Protein AF-A0A832PTV5-F1 (afdb_monomer_lite)

Radius of gyration: 30.76 Å; chains: 1; bounding box: 68×60×86 Å

pLDDT: mean 85.71, std 12.18, range [32.81, 96.0]

Structure (mmCIF, N/CA/C/O backbone):
data_AF-A0A832PTV5-F1
#
_entry.id   AF-A0A832PTV5-F1
#
loop_
_atom_site.group_PDB
_atom_site.id
_atom_site.type_symbol
_atom_site.label_atom_id
_atom_site.label_alt_id
_atom_site.label_comp_id
_atom_site.label_asym_id
_atom_site.label_entity_id
_atom_site.label_seq_id
_atom_site.pdbx_PDB_ins_code
_atom_site.Cartn_x
_atom_site.Cartn_y
_atom_site.Cartn_z
_atom_site.occupancy
_atom_site.B_iso_or_equiv
_atom_site.auth_seq_id
_atom_site.auth_comp_id
_atom_site.auth_asym_id
_atom_site.auth_atom_id
_atom_site.pdbx_PDB_model_num
ATOM 1 N N . MET A 1 1 ? -22.128 -10.906 -50.784 1.00 58.28 1 MET A N 1
ATOM 2 C CA . MET A 1 1 ? -20.764 -11.172 -51.310 1.00 58.28 1 MET A CA 1
ATOM 3 C C . MET A 1 1 ? -19.778 -10.037 -51.018 1.00 58.28 1 MET A C 1
ATOM 5 O O . MET A 1 1 ? -18.616 -10.342 -50.791 1.00 58.28 1 MET A O 1
ATOM 9 N N . HIS A 1 2 ? -20.209 -8.768 -50.952 1.00 53.88 2 HIS A N 1
ATOM 10 C CA . HIS A 1 2 ? -19.334 -7.630 -50.617 1.00 53.88 2 HIS A CA 1
ATOM 11 C C . HIS A 1 2 ? -18.743 -7.700 -49.187 1.00 53.88 2 HIS A C 1
ATOM 13 O O . HIS A 1 2 ? -17.577 -7.364 -48.993 1.00 53.88 2 HIS A O 1
ATOM 19 N N . ASP A 1 3 ? -19.490 -8.245 -48.218 1.00 66.81 3 ASP A N 1
ATOM 20 C CA . ASP A 1 3 ? -19.018 -8.405 -46.827 1.00 66.81 3 ASP A CA 1
ATOM 21 C C . ASP A 1 3 ? -17.964 -9.508 -46.651 1.00 66.81 3 ASP A C 1
ATOM 23 O O . ASP A 1 3 ? -17.087 -9.397 -45.801 1.00 66.81 3 ASP A O 1
ATOM 27 N N . LEU A 1 4 ? -17.992 -10.550 -47.491 1.00 76.12 4 LEU A N 1
ATOM 28 C CA . LEU A 1 4 ? -17.001 -11.636 -47.454 1.00 76.12 4 LEU A CA 1
ATOM 29 C C . LEU A 1 4 ? -15.635 -11.174 -47.978 1.00 76.12 4 LEU A C 1
ATOM 31 O O . LEU A 1 4 ? -14.605 -11.576 -47.443 1.00 76.12 4 LEU A O 1
ATOM 35 N N . LEU A 1 5 ? -15.622 -10.299 -48.989 1.00 81.12 5 LEU A N 1
ATOM 36 C CA . LEU A 1 5 ? -14.399 -9.670 -49.493 1.00 81.12 5 LEU A CA 1
ATOM 37 C C . LEU A 1 5 ? -13.822 -8.668 -48.487 1.00 81.12 5 LEU A C 1
ATOM 39 O O . LEU A 1 5 ? -12.618 -8.683 -48.253 1.00 81.12 5 LEU A O 1
ATOM 43 N N . GLY A 1 6 ? -14.669 -7.845 -47.857 1.00 81.06 6 GLY A N 1
ATOM 44 C CA . GLY A 1 6 ? -14.242 -6.925 -46.797 1.00 81.06 6 GLY A CA 1
ATOM 45 C C . GLY A 1 6 ? -13.670 -7.656 -45.579 1.00 81.06 6 GLY A C 1
ATOM 46 O O . GLY A 1 6 ? -12.607 -7.292 -45.082 1.00 81.06 6 GLY A O 1
ATOM 47 N N . PHE A 1 7 ? -14.320 -8.741 -45.151 1.00 87.56 7 PHE A N 1
ATOM 48 C CA . PHE A 1 7 ? -13.837 -9.594 -44.066 1.00 87.56 7 PHE A CA 1
ATOM 49 C C . PHE A 1 7 ? -12.533 -10.322 -44.427 1.00 87.56 7 PHE A C 1
ATOM 51 O O . PHE A 1 7 ? -11.594 -10.336 -43.633 1.00 87.56 7 PHE A O 1
ATOM 58 N N . GLY A 1 8 ? -12.432 -10.870 -45.644 1.00 89.88 8 GLY A N 1
ATOM 59 C CA . GLY A 1 8 ? -11.206 -11.501 -46.136 1.00 89.88 8 GLY A CA 1
ATOM 60 C C . GLY A 1 8 ? -10.031 -10.524 -46.210 1.00 89.88 8 GLY A C 1
ATOM 61 O O . GLY A 1 8 ? -8.927 -10.855 -45.781 1.00 89.88 8 GLY A O 1
ATOM 62 N N . LEU A 1 9 ? -10.273 -9.295 -46.676 1.00 91.44 9 LEU A N 1
ATOM 63 C CA . LEU A 1 9 ? -9.263 -8.238 -46.705 1.00 91.44 9 LEU A CA 1
ATOM 64 C C . LEU A 1 9 ? -8.830 -7.850 -45.288 1.00 91.44 9 LEU A C 1
ATOM 66 O O . LEU A 1 9 ? -7.635 -7.732 -45.045 1.00 91.44 9 LEU A O 1
ATOM 70 N N . LEU A 1 10 ? -9.764 -7.751 -44.337 1.00 92.06 10 LEU A N 1
ATOM 71 C CA . LEU A 1 10 ? -9.449 -7.480 -42.933 1.00 92.06 10 LEU A CA 1
ATOM 72 C C . LEU A 1 10 ? -8.567 -8.580 -42.326 1.00 92.06 10 LEU A C 1
ATOM 74 O O . LEU A 1 10 ? -7.582 -8.258 -41.665 1.00 92.06 10 LEU A O 1
ATOM 78 N N . ILE A 1 11 ? -8.855 -9.860 -42.596 1.00 94.19 11 ILE A N 1
ATOM 79 C CA . ILE A 1 11 ? -8.009 -10.980 -42.150 1.00 94.19 11 ILE A CA 1
ATOM 80 C C . ILE A 1 11 ? -6.607 -10.872 -42.749 1.00 94.19 11 ILE A C 1
ATOM 82 O O . ILE A 1 11 ? -5.624 -10.976 -42.019 1.00 94.19 11 ILE A O 1
ATOM 86 N N . VAL A 1 12 ? -6.493 -10.644 -44.060 1.00 94.56 12 VAL A N 1
ATOM 87 C CA . VAL A 1 12 ? -5.187 -10.513 -44.722 1.00 94.56 12 VAL A CA 1
ATOM 88 C C . VAL A 1 12 ? -4.414 -9.324 -44.154 1.00 94.56 12 VAL A C 1
ATOM 90 O O . VAL A 1 12 ? -3.245 -9.470 -43.809 1.00 94.56 12 VAL A O 1
ATOM 93 N N . THR A 1 13 ? -5.058 -8.168 -43.982 1.00 93.81 13 THR A N 1
ATOM 94 C CA . THR A 1 13 ? -4.441 -6.991 -43.361 1.00 93.81 13 THR A CA 1
ATOM 95 C C . THR A 1 13 ? -3.996 -7.284 -41.930 1.00 93.81 13 THR A C 1
ATOM 97 O O . THR A 1 13 ? -2.874 -6.940 -41.570 1.00 93.81 13 THR A O 1
ATOM 100 N N . PHE A 1 14 ? -4.820 -7.957 -41.126 1.00 95.00 14 PHE A N 1
ATOM 101 C CA . PHE A 1 14 ? -4.460 -8.357 -39.767 1.00 95.00 14 PHE A CA 1
ATOM 102 C C . PHE A 1 14 ? -3.244 -9.292 -39.751 1.00 95.00 14 PHE A C 1
ATOM 104 O O . PHE A 1 14 ? -2.300 -9.048 -39.005 1.00 95.00 14 PHE A O 1
ATOM 111 N N . LEU A 1 15 ? -3.212 -10.313 -40.613 1.00 96.00 15 LEU A N 1
ATOM 112 C CA . LEU A 1 15 ? -2.076 -11.231 -40.725 1.00 96.00 15 LEU A CA 1
ATOM 113 C C . LEU A 1 15 ? -0.794 -10.512 -41.156 1.00 96.00 15 LEU A C 1
ATOM 115 O O . LEU A 1 15 ? 0.267 -10.767 -40.589 1.00 96.00 15 LEU A O 1
ATOM 119 N N . VAL A 1 16 ? -0.884 -9.581 -42.110 1.00 95.62 16 VAL A N 1
ATOM 120 C CA . VAL A 1 16 ? 0.255 -8.753 -42.529 1.00 95.62 16 VAL A CA 1
ATOM 121 C C . VAL A 1 16 ? 0.740 -7.877 -41.374 1.00 95.62 16 VAL A C 1
ATOM 123 O O . VAL A 1 16 ? 1.942 -7.818 -41.132 1.00 95.62 16 VAL A O 1
ATOM 126 N N . LEU A 1 17 ? -0.160 -7.244 -40.616 1.00 94.31 17 LEU A N 1
ATOM 127 C CA . LEU A 1 17 ? 0.206 -6.448 -39.439 1.00 94.31 17 LEU A CA 1
ATOM 128 C C . LEU A 1 17 ? 0.899 -7.297 -38.366 1.00 94.31 17 LEU A C 1
ATOM 130 O O . LEU A 1 17 ? 1.916 -6.874 -37.817 1.00 94.31 17 LEU A O 1
ATOM 134 N N . VAL A 1 18 ? 0.393 -8.504 -38.098 1.00 94.56 18 VAL A N 1
ATOM 135 C CA . VAL A 1 18 ? 1.016 -9.453 -37.163 1.00 94.56 18 VAL A CA 1
ATOM 136 C C . VAL A 1 18 ? 2.400 -9.879 -37.659 1.00 94.56 18 VAL A C 1
ATOM 138 O O . VAL A 1 18 ? 3.349 -9.885 -36.878 1.00 94.56 18 VAL A O 1
ATOM 141 N N . ALA A 1 19 ? 2.555 -10.171 -38.951 1.00 94.50 19 ALA A N 1
ATOM 142 C CA . ALA A 1 19 ? 3.852 -10.504 -39.533 1.00 94.50 19 ALA A CA 1
ATOM 143 C C . ALA A 1 19 ? 4.840 -9.332 -39.416 1.00 94.50 19 ALA A C 1
ATOM 145 O O . ALA A 1 19 ? 5.978 -9.528 -38.994 1.00 94.50 19 ALA A O 1
ATOM 146 N N . VAL A 1 20 ? 4.406 -8.101 -39.709 1.00 94.06 20 VAL A N 1
ATOM 147 C CA . VAL A 1 20 ? 5.235 -6.898 -39.537 1.00 94.06 20 VAL A CA 1
ATOM 148 C C . VAL A 1 20 ? 5.663 -6.733 -38.075 1.00 94.06 20 VAL A C 1
ATOM 150 O O . VAL A 1 20 ? 6.833 -6.464 -37.793 1.00 94.06 20 VAL A O 1
ATOM 153 N N . LEU A 1 21 ? 4.742 -6.949 -37.133 1.00 93.56 21 LEU A N 1
ATOM 154 C CA . LEU A 1 21 ? 5.022 -6.874 -35.703 1.00 93.56 21 LEU A CA 1
ATOM 155 C C . LEU A 1 21 ? 6.080 -7.904 -35.273 1.00 93.56 21 LEU A C 1
ATOM 157 O O . LEU A 1 21 ? 7.033 -7.543 -34.587 1.00 93.56 21 LEU A O 1
ATOM 161 N N . ILE A 1 22 ? 5.933 -9.164 -35.687 1.00 92.62 22 ILE A N 1
ATOM 162 C CA . ILE A 1 22 ? 6.802 -10.271 -35.260 1.00 92.62 22 ILE A CA 1
ATOM 163 C C . ILE A 1 22 ? 8.172 -10.221 -35.940 1.00 92.62 22 ILE A C 1
ATOM 165 O O . ILE A 1 22 ? 9.179 -10.437 -35.275 1.00 92.62 22 ILE A O 1
ATOM 169 N N . TYR A 1 23 ? 8.232 -9.945 -37.245 1.00 92.75 23 TYR A N 1
ATOM 170 C CA . TYR A 1 23 ? 9.481 -10.036 -38.007 1.00 92.75 23 TYR A CA 1
ATOM 171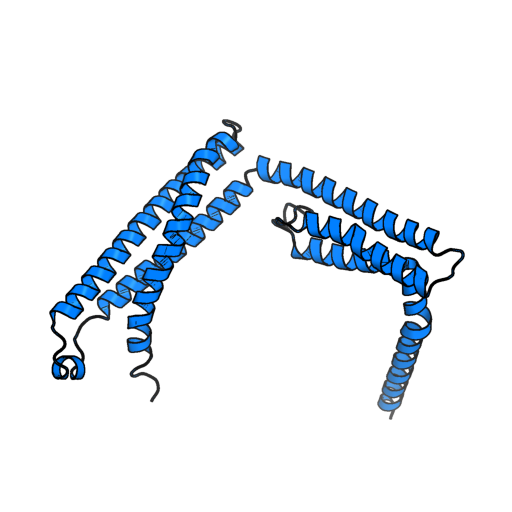 C C . TYR A 1 23 ? 10.291 -8.740 -38.033 1.00 92.75 23 TYR A C 1
ATOM 173 O O . TYR A 1 23 ? 11.496 -8.796 -38.261 1.00 92.75 23 TYR A O 1
ATOM 181 N N . PHE A 1 24 ? 9.667 -7.583 -37.794 1.00 90.88 24 PHE A N 1
ATOM 182 C CA . PHE A 1 24 ? 10.358 -6.292 -37.870 1.00 90.88 24 PHE A CA 1
ATOM 183 C C . PHE A 1 24 ? 10.317 -5.534 -36.547 1.00 90.88 24 PHE A C 1
ATOM 185 O O . PHE A 1 24 ? 11.366 -5.181 -36.014 1.00 90.88 24 PHE A O 1
ATOM 192 N N . VAL A 1 25 ? 9.125 -5.299 -35.989 1.00 90.31 25 VAL A N 1
ATOM 193 C CA . VAL A 1 25 ? 8.981 -4.436 -34.803 1.00 90.31 25 VAL A CA 1
ATOM 194 C C . VAL A 1 25 ? 9.582 -5.086 -33.560 1.00 90.31 25 VAL A C 1
ATOM 196 O O . VAL A 1 25 ? 10.366 -4.453 -32.860 1.00 90.31 25 VAL A O 1
ATOM 199 N N . LEU A 1 26 ? 9.239 -6.342 -33.273 1.00 88.94 26 LEU A N 1
ATOM 200 C CA . LEU A 1 26 ? 9.690 -7.024 -32.064 1.00 88.94 26 LEU A CA 1
ATOM 201 C C . LEU A 1 26 ? 11.217 -7.228 -32.043 1.00 88.94 26 LEU A C 1
ATOM 203 O O . LEU A 1 26 ? 11.816 -6.873 -31.028 1.00 88.94 26 LEU A O 1
ATOM 207 N N . PRO A 1 27 ? 11.880 -7.672 -33.130 1.00 88.62 27 PRO A N 1
ATOM 208 C CA . PRO A 1 27 ? 13.337 -7.723 -33.197 1.00 88.62 27 PRO A CA 1
ATOM 209 C C . PRO A 1 27 ? 13.969 -6.346 -33.019 1.00 88.62 27 PRO A C 1
ATOM 211 O O . PRO A 1 27 ? 14.890 -6.205 -32.225 1.00 88.62 27 PRO A O 1
ATOM 214 N N . LEU A 1 28 ? 13.433 -5.305 -33.667 1.00 89.44 28 LEU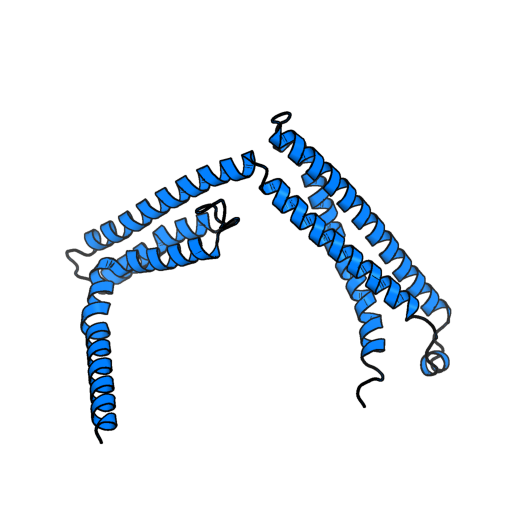 A N 1
ATOM 215 C CA . LEU A 1 28 ? 13.933 -3.939 -33.503 1.00 89.44 28 LEU A CA 1
ATOM 216 C C . LEU A 1 28 ? 13.860 -3.483 -32.037 1.00 89.44 28 LEU A C 1
ATOM 218 O O . LEU A 1 28 ? 14.831 -2.947 -31.504 1.00 89.44 28 LEU A O 1
ATOM 222 N N . LEU A 1 29 ? 12.732 -3.720 -31.364 1.00 89.31 29 LEU A N 1
ATOM 223 C CA . LEU A 1 29 ? 12.577 -3.392 -29.948 1.00 89.31 29 LEU A CA 1
ATOM 224 C C . LEU A 1 29 ? 13.566 -4.186 -29.090 1.00 89.31 29 LEU A C 1
ATOM 226 O O . LEU A 1 29 ? 14.283 -3.579 -28.293 1.00 89.31 29 LEU A O 1
ATOM 230 N N . MET A 1 30 ? 13.638 -5.507 -29.284 1.00 88.50 30 MET A N 1
ATOM 231 C CA . MET A 1 30 ? 14.544 -6.409 -28.564 1.00 88.50 30 MET A CA 1
ATOM 232 C C . MET A 1 30 ? 16.010 -6.027 -28.744 1.00 88.50 30 MET A C 1
ATOM 234 O O . MET A 1 30 ? 16.775 -6.085 -27.788 1.00 88.50 30 MET A O 1
ATOM 238 N N . THR A 1 31 ? 16.413 -5.588 -29.933 1.00 88.62 31 THR A N 1
ATOM 239 C CA . THR A 1 31 ? 17.791 -5.167 -30.185 1.00 88.62 31 THR A CA 1
ATOM 240 C C . THR A 1 31 ? 18.092 -3.805 -29.571 1.00 88.62 31 THR A C 1
ATOM 242 O O . THR A 1 31 ? 19.180 -3.633 -29.040 1.00 88.62 31 THR A O 1
ATOM 245 N N . TRP A 1 32 ? 17.164 -2.841 -29.607 1.00 89.75 32 TRP A N 1
ATOM 246 C CA . TRP A 1 32 ? 17.518 -1.438 -29.349 1.00 89.75 32 TRP A CA 1
ATOM 247 C C . TRP A 1 32 ? 16.975 -0.832 -28.058 1.00 89.75 32 TRP A C 1
ATOM 249 O O . TRP A 1 32 ? 17.690 -0.062 -27.423 1.00 89.75 32 TRP A O 1
ATOM 259 N N . VAL A 1 33 ? 15.727 -1.104 -27.668 1.00 91.81 33 VAL A N 1
ATOM 260 C CA . VAL A 1 33 ? 15.029 -0.289 -26.644 1.00 91.81 33 VAL A CA 1
ATOM 261 C C . VAL A 1 33 ? 14.203 -1.090 -25.639 1.00 91.81 33 VAL A C 1
ATOM 263 O O . VAL A 1 33 ? 13.514 -0.500 -24.806 1.00 91.81 33 VAL A O 1
ATOM 266 N N . PHE A 1 34 ? 14.237 -2.421 -25.698 1.00 91.25 34 PHE A N 1
ATOM 267 C CA . PHE A 1 34 ? 13.365 -3.266 -24.887 1.00 91.25 34 PHE A CA 1
ATOM 268 C C . PHE A 1 34 ? 13.541 -3.041 -23.381 1.00 91.25 34 PHE A C 1
ATOM 270 O O . PHE A 1 34 ? 12.539 -2.915 -22.681 1.00 91.25 34 PHE A O 1
ATOM 277 N N . GLY A 1 35 ? 14.776 -2.895 -22.885 1.00 89.19 35 GLY A N 1
ATOM 278 C CA . GLY A 1 35 ? 15.033 -2.606 -21.468 1.00 89.19 35 GLY A CA 1
ATOM 279 C C . GLY A 1 35 ? 14.373 -1.306 -20.997 1.00 89.19 35 GLY A C 1
ATOM 280 O O . GLY A 1 35 ? 13.681 -1.288 -19.976 1.00 89.19 35 GLY A O 1
ATOM 281 N N . THR A 1 36 ? 14.508 -0.232 -21.781 1.00 93.19 36 THR A N 1
ATOM 282 C CA . THR A 1 36 ? 13.850 1.052 -21.492 1.00 93.19 36 THR A CA 1
ATOM 283 C C . THR A 1 36 ? 12.334 0.940 -21.584 1.00 93.19 36 THR A C 1
ATOM 285 O O . THR A 1 36 ? 11.628 1.432 -20.707 1.00 93.19 36 THR A O 1
ATOM 288 N N . LEU A 1 37 ? 11.814 0.291 -22.628 1.00 93.81 37 LEU A N 1
ATOM 289 C CA . LEU A 1 37 ? 10.376 0.150 -22.838 1.00 93.81 37 LEU A CA 1
ATOM 290 C C . LEU A 1 37 ? 9.724 -0.638 -21.695 1.00 93.81 37 LEU A C 1
ATOM 292 O O . LEU A 1 37 ? 8.725 -0.189 -21.135 1.00 93.81 37 LEU A O 1
ATOM 296 N N . ALA A 1 38 ? 10.319 -1.768 -21.306 1.00 93.12 38 ALA A N 1
ATOM 297 C CA . ALA A 1 38 ? 9.862 -2.581 -20.185 1.00 93.12 38 ALA A CA 1
ATOM 298 C C . ALA A 1 38 ? 9.858 -1.776 -18.877 1.00 93.12 38 ALA A C 1
ATOM 300 O O . ALA A 1 38 ? 8.866 -1.790 -18.144 1.00 93.12 38 ALA A O 1
ATOM 301 N N . TYR A 1 39 ? 10.926 -1.011 -18.620 1.00 95.56 39 TYR A N 1
ATOM 302 C CA . TYR A 1 39 ? 10.987 -0.106 -17.476 1.00 95.56 39 TYR A CA 1
ATOM 303 C C . TYR A 1 39 ? 9.871 0.950 -17.516 1.00 95.56 39 TYR A C 1
ATOM 305 O O . TYR A 1 39 ? 9.177 1.134 -16.521 1.00 95.56 39 TYR A O 1
ATOM 313 N N . VAL A 1 40 ? 9.664 1.629 -18.650 1.00 94.81 40 VAL A N 1
ATOM 314 C CA . VAL A 1 40 ? 8.655 2.695 -18.790 1.00 94.81 40 VAL A CA 1
ATOM 315 C C . VAL A 1 40 ? 7.246 2.155 -18.572 1.00 94.81 40 VAL A C 1
ATOM 317 O O . VAL A 1 40 ? 6.462 2.780 -17.856 1.00 94.81 40 VAL A O 1
ATOM 320 N N . ILE A 1 41 ? 6.928 0.991 -19.143 1.00 94.94 41 ILE A N 1
ATOM 321 C CA . ILE A 1 41 ? 5.632 0.332 -18.955 1.00 94.94 41 ILE A CA 1
ATOM 322 C C . ILE A 1 41 ? 5.419 0.032 -17.470 1.00 94.94 41 ILE A C 1
ATOM 324 O O . ILE A 1 41 ? 4.408 0.438 -16.894 1.00 94.94 41 ILE A O 1
ATOM 328 N N . ALA A 1 42 ? 6.381 -0.620 -16.819 1.00 94.06 42 ALA A N 1
ATOM 329 C CA . ALA A 1 42 ? 6.258 -0.969 -15.409 1.00 94.06 42 ALA A CA 1
ATOM 330 C C . ALA A 1 42 ? 6.215 0.275 -14.499 1.00 94.06 42 ALA A C 1
ATOM 332 O O . ALA A 1 42 ? 5.377 0.343 -13.598 1.00 94.06 42 ALA A O 1
ATOM 333 N N . LEU A 1 43 ? 7.021 1.305 -14.773 1.00 93.38 43 LEU A N 1
ATOM 334 C CA . LEU A 1 43 ? 6.962 2.586 -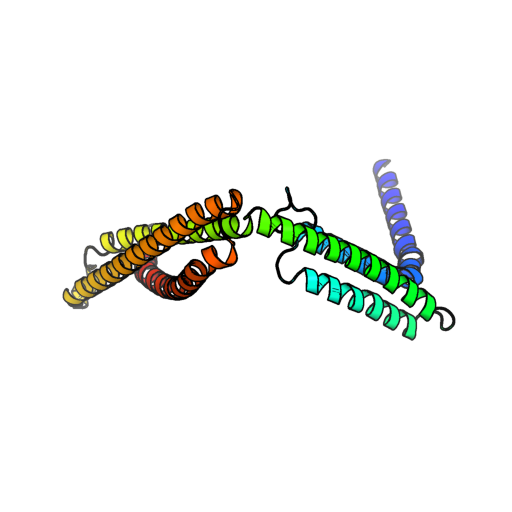14.069 1.00 93.38 43 LEU A CA 1
ATOM 335 C C . LEU A 1 43 ? 5.581 3.237 -14.215 1.00 93.38 43 LEU A C 1
ATOM 337 O O . LEU A 1 43 ? 5.032 3.723 -13.228 1.00 93.38 43 LEU A O 1
ATOM 341 N N . PHE A 1 44 ? 4.998 3.232 -15.416 1.00 92.75 44 PHE A N 1
ATOM 342 C CA . PHE A 1 44 ? 3.659 3.767 -15.650 1.00 92.75 44 PHE A CA 1
ATOM 343 C C . PHE A 1 44 ? 2.609 3.040 -14.806 1.00 92.75 44 PHE A C 1
ATOM 345 O O . PHE A 1 44 ? 1.792 3.694 -14.157 1.00 92.75 44 PHE A O 1
ATOM 352 N N . PHE A 1 45 ? 2.654 1.706 -14.748 1.00 92.81 45 PHE A N 1
ATOM 353 C CA . PHE A 1 45 ? 1.749 0.928 -13.900 1.00 92.81 45 PHE A CA 1
ATOM 354 C C . PHE A 1 45 ? 1.915 1.260 -12.415 1.00 92.81 45 PHE A C 1
ATOM 356 O O . PHE A 1 45 ? 0.907 1.505 -11.742 1.00 92.81 45 PHE A O 1
ATOM 363 N N . ILE A 1 46 ? 3.159 1.333 -11.927 1.00 91.69 46 ILE A N 1
ATOM 364 C CA . ILE A 1 46 ? 3.473 1.677 -10.533 1.00 91.69 46 ILE A CA 1
ATOM 365 C C . ILE A 1 46 ? 2.961 3.079 -10.197 1.00 91.69 46 ILE A C 1
ATOM 367 O O . ILE A 1 46 ? 2.284 3.262 -9.192 1.00 91.69 46 ILE A O 1
ATOM 371 N N . VAL A 1 47 ? 3.230 4.078 -11.038 1.00 89.56 47 VAL A N 1
ATOM 372 C CA . VAL A 1 47 ? 2.802 5.461 -10.781 1.00 89.56 47 VAL A CA 1
ATOM 373 C C . VAL A 1 47 ? 1.287 5.611 -10.918 1.00 89.56 47 VAL A C 1
ATOM 375 O O . VAL A 1 47 ? 0.672 6.375 -10.178 1.00 89.56 47 VAL A O 1
ATOM 378 N N . ARG A 1 48 ? 0.640 4.886 -11.834 1.00 88.12 48 ARG A N 1
ATOM 379 C CA . ARG A 1 48 ? -0.813 4.972 -12.019 1.00 88.12 48 ARG A CA 1
ATOM 380 C C . ARG A 1 48 ? -1.593 4.397 -10.837 1.00 88.12 48 ARG A C 1
ATOM 382 O O . ARG A 1 48 ? -2.542 5.039 -10.408 1.00 88.12 48 ARG A O 1
ATOM 389 N N . HIS A 1 49 ? -1.188 3.243 -10.312 1.00 86.94 49 HIS A N 1
ATOM 390 C CA . HIS A 1 49 ? -1.947 2.516 -9.279 1.00 86.94 49 HIS A CA 1
ATOM 391 C C . HIS A 1 49 ? -1.370 2.674 -7.867 1.00 86.94 49 HIS A C 1
ATOM 393 O O . HIS A 1 49 ? -2.017 2.350 -6.873 1.00 86.94 49 HIS A O 1
ATOM 399 N N . GLY A 1 50 ? -0.137 3.160 -7.769 1.00 84.25 50 GLY A N 1
ATOM 400 C CA . GLY A 1 50 ? 0.628 3.223 -6.532 1.00 84.25 50 GLY A CA 1
ATOM 401 C C . GLY A 1 50 ? 0.574 4.549 -5.787 1.00 84.25 50 GLY A C 1
ATOM 402 O O . GLY A 1 50 ? 1.293 4.704 -4.802 1.00 84.25 50 GLY A O 1
ATOM 403 N N . ARG A 1 51 ? -0.220 5.517 -6.252 1.00 86.69 51 ARG A N 1
ATOM 404 C CA . ARG A 1 51 ? -0.357 6.826 -5.601 1.00 86.69 51 ARG A CA 1
ATOM 405 C C . ARG A 1 51 ? -1.144 6.720 -4.294 1.00 86.69 51 ARG A C 1
ATOM 407 O O . ARG A 1 51 ? -2.080 5.928 -4.204 1.00 86.69 51 ARG A O 1
ATOM 414 N N . VAL A 1 52 ? -0.737 7.497 -3.287 1.00 82.06 52 VAL A N 1
ATOM 415 C CA . VAL A 1 52 ? -1.451 7.593 -1.996 1.00 82.06 52 VAL A CA 1
ATOM 416 C C . VAL A 1 52 ? -2.661 8.518 -2.132 1.00 82.06 52 VAL A C 1
ATOM 418 O O . VAL A 1 52 ? -3.773 8.097 -1.854 1.00 82.06 52 VAL A O 1
ATOM 421 N N . HIS A 1 53 ? -2.447 9.729 -2.660 1.00 77.81 53 HIS A N 1
ATOM 422 C CA . HIS A 1 53 ? -3.482 10.748 -2.870 1.00 77.81 53 HIS A CA 1
ATOM 423 C C . HIS A 1 53 ? -3.443 11.237 -4.324 1.00 77.81 53 HIS A C 1
ATOM 425 O O . HIS A 1 53 ? -2.689 12.162 -4.636 1.00 77.81 53 HIS A O 1
ATOM 431 N N . PRO A 1 54 ? -4.176 10.588 -5.247 1.00 75.56 54 PRO A N 1
ATOM 432 C CA . PRO A 1 54 ? -4.040 10.834 -6.682 1.00 75.56 54 PRO A CA 1
ATOM 433 C C . PRO A 1 54 ? -4.489 12.230 -7.130 1.00 75.56 54 PRO A C 1
ATOM 435 O O . PRO A 1 54 ? -3.996 12.676 -8.164 1.00 75.56 54 PRO A O 1
ATOM 438 N N . ASP A 1 55 ? -5.349 12.901 -6.359 1.00 76.06 55 ASP A N 1
ATOM 439 C CA . ASP A 1 55 ? -5.932 14.206 -6.710 1.00 76.06 55 ASP A CA 1
ATOM 440 C C . ASP A 1 55 ? -5.069 15.403 -6.275 1.00 76.06 55 ASP A C 1
ATOM 442 O O . ASP A 1 55 ? -5.215 16.511 -6.794 1.00 76.06 55 ASP A O 1
ATOM 446 N N . HIS A 1 56 ? -4.159 15.198 -5.316 1.00 76.50 56 HIS A N 1
ATOM 447 C CA . HIS A 1 56 ? -3.358 16.274 -4.716 1.00 76.50 56 HIS A CA 1
ATOM 448 C C . HIS A 1 56 ? -1.844 16.004 -4.748 1.00 76.50 56 HIS A C 1
ATOM 450 O O . HIS A 1 56 ? -1.045 16.944 -4.688 1.00 76.50 56 HIS A O 1
ATOM 456 N N . LEU A 1 57 ? -1.424 14.736 -4.872 1.00 80.88 57 LEU A N 1
ATOM 457 C CA . LEU A 1 57 ? -0.025 14.304 -4.828 1.00 80.88 57 LEU A CA 1
ATOM 458 C C . LEU A 1 57 ? 0.324 13.360 -5.994 1.00 80.88 57 LEU A C 1
ATOM 460 O O . LEU A 1 57 ? 0.466 12.146 -5.843 1.00 80.88 57 LEU A O 1
ATOM 464 N N . ASP A 1 58 ? 0.568 13.948 -7.166 1.00 80.62 58 ASP A N 1
ATOM 465 C CA . ASP A 1 58 ? 0.799 13.242 -8.442 1.00 80.62 58 ASP A CA 1
ATOM 466 C C . ASP A 1 58 ? 1.991 12.266 -8.490 1.00 80.62 58 ASP A C 1
ATOM 468 O O . ASP A 1 58 ? 2.175 11.537 -9.464 1.00 80.62 58 ASP A O 1
ATOM 472 N N . SER A 1 59 ? 2.887 12.289 -7.510 1.00 82.31 59 SER A N 1
ATOM 473 C CA . SER A 1 59 ? 4.125 11.499 -7.485 1.00 82.31 59 SER A CA 1
ATOM 474 C C . SER A 1 59 ? 4.432 10.921 -6.099 1.00 82.31 59 SER A C 1
ATOM 476 O O . SER A 1 59 ? 5.505 10.343 -5.901 1.00 82.31 59 SER A O 1
ATOM 478 N N . TYR A 1 60 ? 3.517 11.053 -5.132 1.00 89.62 60 TYR A N 1
ATOM 479 C CA . TYR A 1 60 ? 3.677 10.456 -3.816 1.00 89.62 60 TYR A CA 1
ATOM 480 C C . TYR A 1 60 ? 3.151 9.026 -3.863 1.00 89.62 60 TYR A C 1
ATOM 482 O O . TYR A 1 60 ? 1.974 8.774 -4.122 1.00 89.62 60 TYR A O 1
ATOM 490 N N . LEU A 1 61 ? 4.070 8.085 -3.671 1.00 89.44 61 LEU A N 1
ATOM 491 C CA . LEU A 1 61 ? 3.838 6.660 -3.846 1.00 89.44 61 LEU A CA 1
ATOM 492 C C . LEU A 1 61 ? 3.669 6.009 -2.479 1.00 89.44 61 LEU A C 1
ATOM 494 O O . LEU A 1 61 ? 4.298 6.438 -1.509 1.00 89.44 61 LEU A O 1
ATOM 498 N N . LYS A 1 62 ? 2.864 4.947 -2.429 1.00 89.00 62 LYS A N 1
ATOM 499 C CA . LYS A 1 62 ? 2.693 4.111 -1.239 1.00 89.00 62 LYS A CA 1
ATOM 500 C C . LYS A 1 62 ? 4.045 3.572 -0.741 1.00 89.00 62 LYS A C 1
ATOM 502 O O . LYS A 1 62 ? 4.971 3.402 -1.546 1.00 89.00 62 LYS A O 1
ATOM 507 N N . PRO A 1 63 ? 4.170 3.276 0.565 1.00 85.88 63 PRO A N 1
ATOM 508 C CA . PRO A 1 63 ? 5.372 2.661 1.121 1.00 85.88 63 PRO A CA 1
ATOM 509 C C . PRO A 1 63 ? 5.818 1.428 0.316 1.00 85.88 63 PRO A C 1
ATOM 511 O O . PRO A 1 63 ? 4.993 0.647 -0.149 1.00 85.88 63 PRO A O 1
ATOM 514 N N . GLY A 1 64 ? 7.130 1.274 0.112 1.00 88.75 64 GLY A N 1
ATOM 515 C CA . GLY A 1 64 ? 7.725 0.167 -0.655 1.00 88.75 64 GLY A CA 1
ATOM 516 C C . GLY A 1 64 ? 7.808 0.386 -2.172 1.00 88.75 64 GLY A C 1
ATOM 517 O O . GLY A 1 64 ? 8.786 -0.026 -2.793 1.00 88.75 64 GLY A O 1
ATOM 518 N N . LEU A 1 65 ? 6.874 1.121 -2.782 1.00 92.00 65 LEU A N 1
ATOM 519 C CA . LEU A 1 65 ? 6.892 1.366 -4.231 1.00 92.00 65 LEU A CA 1
ATOM 520 C C . LEU A 1 65 ? 8.094 2.189 -4.730 1.00 92.00 65 LEU A C 1
ATOM 522 O O . LEU A 1 65 ? 8.611 1.859 -5.798 1.00 92.00 65 LEU A O 1
ATOM 526 N N . PRO A 1 66 ? 8.612 3.202 -4.000 1.00 92.00 66 PRO A N 1
ATOM 527 C CA . PRO A 1 66 ? 9.856 3.865 -4.390 1.00 92.00 66 PRO A CA 1
ATOM 528 C C . PRO A 1 66 ? 11.033 2.888 -4.528 1.00 92.00 66 PRO A C 1
ATOM 530 O O . PRO A 1 66 ? 11.824 3.013 -5.461 1.00 92.00 66 PRO A O 1
ATOM 533 N N . TRP A 1 67 ? 11.118 1.881 -3.651 1.00 93.19 67 TRP A N 1
ATOM 534 C CA . TRP A 1 67 ? 12.139 0.834 -3.736 1.00 93.19 67 TRP A CA 1
ATOM 535 C C . TRP A 1 67 ? 11.929 -0.074 -4.941 1.00 93.19 67 TRP A C 1
ATOM 537 O O . TRP A 1 67 ? 12.894 -0.391 -5.630 1.00 93.19 67 TRP A O 1
ATOM 547 N N . MET A 1 68 ? 10.681 -0.428 -5.258 1.00 93.38 68 MET A N 1
ATOM 548 C CA . MET A 1 68 ? 10.380 -1.179 -6.480 1.00 93.38 68 MET A CA 1
ATOM 549 C C . MET A 1 68 ? 10.831 -0.430 -7.738 1.00 93.38 68 MET A C 1
ATOM 551 O O . MET A 1 68 ? 11.406 -1.047 -8.628 1.00 93.38 68 MET A O 1
ATOM 555 N N . VAL A 1 69 ? 10.639 0.894 -7.800 1.00 93.56 69 VAL A N 1
ATOM 556 C CA . VAL A 1 69 ? 11.129 1.711 -8.925 1.00 93.56 69 VAL A CA 1
ATOM 557 C C . VAL A 1 69 ? 12.657 1.649 -9.027 1.00 93.56 69 VAL A C 1
ATOM 559 O O . VAL A 1 69 ? 13.187 1.463 -10.123 1.00 93.56 69 VAL A O 1
ATOM 562 N N . VAL A 1 70 ? 13.378 1.748 -7.904 1.00 94.69 70 VAL A N 1
ATOM 563 C CA . VAL A 1 70 ? 14.848 1.619 -7.876 1.00 94.69 70 VAL A CA 1
ATOM 564 C C . VAL A 1 70 ? 15.292 0.244 -8.371 1.00 94.69 70 VAL A C 1
ATOM 566 O O . VAL A 1 70 ? 16.129 0.164 -9.266 1.00 94.69 70 VAL A O 1
ATOM 569 N N . ILE A 1 71 ? 14.696 -0.830 -7.852 1.00 95.19 71 ILE A N 1
ATOM 570 C CA . ILE A 1 71 ? 15.015 -2.205 -8.257 1.00 95.19 71 ILE A CA 1
ATOM 571 C C . ILE A 1 71 ? 14.765 -2.386 -9.756 1.00 95.19 71 ILE A C 1
ATOM 573 O O . ILE A 1 71 ? 15.635 -2.869 -10.473 1.00 95.19 71 ILE A O 1
ATOM 577 N N . LEU A 1 72 ? 13.615 -1.931 -10.256 1.00 94.06 72 LEU A N 1
ATOM 578 C CA . LEU A 1 72 ? 13.244 -2.030 -11.666 1.00 94.06 72 LEU A CA 1
ATOM 579 C C . LEU A 1 72 ? 14.228 -1.291 -12.588 1.00 94.06 72 LEU A C 1
ATOM 581 O O . LEU A 1 72 ? 14.498 -1.754 -13.694 1.00 94.06 72 LEU A O 1
ATOM 585 N N . THR A 1 73 ? 14.794 -0.176 -12.118 1.00 94.69 73 THR A N 1
ATOM 586 C CA . THR A 1 73 ? 15.822 0.600 -12.841 1.00 94.69 73 THR A CA 1
ATOM 587 C C . THR A 1 73 ? 17.075 -0.217 -13.111 1.00 94.69 73 THR A C 1
ATOM 589 O O . THR A 1 73 ? 17.767 0.033 -14.088 1.00 94.69 73 THR A O 1
ATOM 592 N N . ILE A 1 74 ? 17.376 -1.177 -12.240 1.00 93.88 74 ILE A N 1
ATOM 593 C CA . ILE A 1 74 ? 18.535 -2.055 -12.370 1.00 93.88 74 ILE A CA 1
ATOM 594 C C . ILE A 1 74 ? 18.124 -3.319 -13.121 1.00 93.88 74 ILE A C 1
ATOM 596 O O . ILE A 1 74 ? 18.762 -3.690 -14.102 1.00 93.88 74 ILE A O 1
ATOM 600 N N . VAL A 1 75 ? 17.035 -3.963 -12.697 1.00 94.62 75 VAL A N 1
ATOM 601 C CA . VAL A 1 75 ? 16.605 -5.265 -13.215 1.00 94.62 75 VAL A CA 1
ATOM 602 C C . VAL A 1 75 ? 16.263 -5.199 -14.701 1.00 94.62 75 VAL A C 1
ATOM 604 O O . VAL A 1 75 ? 16.775 -6.017 -15.460 1.00 94.62 75 VAL A O 1
ATOM 607 N N . ALA A 1 76 ? 15.450 -4.235 -15.149 1.00 93.00 76 ALA A N 1
ATOM 608 C CA . ALA A 1 76 ? 15.002 -4.213 -16.543 1.00 93.00 76 ALA A CA 1
ATOM 609 C C . ALA A 1 76 ? 16.159 -3.972 -17.540 1.00 93.00 76 ALA A C 1
ATOM 611 O O . ALA A 1 76 ? 16.292 -4.760 -18.481 1.00 93.00 76 ALA A O 1
ATOM 612 N N . PRO A 1 77 ? 17.055 -2.984 -17.332 1.00 92.00 77 PRO A N 1
ATOM 613 C CA . PRO A 1 77 ? 18.223 -2.817 -18.194 1.00 92.00 77 PRO A CA 1
ATOM 614 C C . PRO A 1 77 ? 19.222 -3.968 -18.084 1.00 92.00 77 PRO A C 1
ATOM 616 O O . PRO A 1 77 ? 19.794 -4.353 -19.096 1.00 92.00 77 PRO A O 1
ATOM 619 N N . THR A 1 78 ? 19.407 -4.562 -16.899 1.00 92.81 78 THR A N 1
ATOM 620 C CA . THR A 1 78 ? 20.342 -5.689 -16.717 1.00 92.81 78 THR A CA 1
ATOM 621 C C . THR A 1 78 ? 19.868 -6.939 -17.451 1.00 92.81 78 THR A C 1
ATOM 623 O O . THR A 1 78 ? 20.663 -7.586 -18.126 1.00 92.81 78 THR A O 1
ATOM 626 N N . LEU A 1 79 ? 18.575 -7.267 -17.372 1.00 94.00 79 LEU A N 1
ATOM 627 C CA . LEU A 1 79 ? 17.996 -8.386 -18.122 1.00 94.00 79 LEU A CA 1
ATOM 628 C C . LEU A 1 79 ? 18.127 -8.168 -19.632 1.00 94.00 79 LEU A C 1
ATOM 630 O O . LEU A 1 79 ? 18.463 -9.095 -20.365 1.00 94.00 79 LEU A O 1
ATOM 634 N N . HIS A 1 80 ? 17.910 -6.936 -20.096 1.00 94.06 80 HIS A N 1
ATOM 635 C CA . HIS A 1 80 ? 18.089 -6.596 -21.505 1.00 94.06 80 HIS A CA 1
ATOM 636 C C . HIS A 1 80 ? 19.560 -6.659 -21.935 1.00 94.06 80 HIS A C 1
ATOM 638 O O . HIS A 1 80 ? 19.861 -7.218 -22.983 1.00 94.06 80 HIS A O 1
ATOM 644 N N . ALA A 1 81 ? 20.487 -6.174 -21.111 1.00 92.25 81 ALA A N 1
ATOM 645 C CA . ALA A 1 81 ? 21.920 -6.281 -21.367 1.00 92.25 81 ALA A CA 1
ATOM 646 C C . ALA A 1 81 ? 22.386 -7.744 -21.419 1.00 92.25 81 ALA A C 1
ATOM 648 O O . ALA A 1 81 ? 23.170 -8.096 -22.295 1.00 92.25 81 ALA A O 1
ATOM 649 N N . ALA A 1 82 ? 21.869 -8.604 -20.533 1.00 93.50 82 ALA A N 1
ATOM 650 C CA . ALA A 1 82 ? 22.138 -10.039 -20.562 1.00 93.50 82 ALA A CA 1
ATOM 651 C C . ALA A 1 82 ? 21.628 -10.677 -21.863 1.00 93.50 82 ALA A C 1
ATOM 653 O O . ALA A 1 82 ? 22.362 -11.424 -22.499 1.00 93.50 82 ALA A O 1
ATOM 654 N N . TYR A 1 83 ? 20.415 -10.330 -22.307 1.00 92.81 83 TYR A N 1
ATOM 655 C CA . TYR A 1 83 ? 19.906 -10.759 -23.612 1.00 92.81 83 TYR A CA 1
ATOM 656 C C . TYR A 1 83 ? 20.833 -10.324 -24.760 1.00 92.81 83 TYR A C 1
ATOM 658 O O . TYR A 1 83 ? 21.219 -11.148 -25.584 1.00 92.81 83 TYR A O 1
ATOM 666 N N . LEU A 1 84 ? 21.252 -9.054 -24.787 1.00 92.94 84 LEU A N 1
ATOM 667 C CA . LEU A 1 84 ? 22.153 -8.547 -25.826 1.00 92.94 84 LEU A CA 1
ATOM 668 C C . LEU A 1 84 ? 23.550 -9.179 -25.776 1.00 92.94 84 LEU A C 1
ATOM 670 O O . LEU A 1 84 ? 24.207 -9.257 -26.808 1.00 92.94 84 LEU A O 1
ATOM 674 N N . TYR A 1 85 ? 24.006 -9.628 -24.609 1.00 91.69 85 TYR A N 1
ATOM 675 C CA . TYR A 1 85 ? 25.276 -10.336 -24.473 1.00 91.69 85 TYR A CA 1
ATOM 676 C C . TYR A 1 85 ? 25.244 -11.721 -25.138 1.00 91.69 85 TYR A C 1
ATOM 678 O O . TYR A 1 85 ? 26.239 -12.127 -25.733 1.00 91.69 85 TYR A O 1
ATOM 686 N N . PHE A 1 86 ? 24.116 -12.436 -25.056 1.00 91.88 86 PHE A N 1
ATOM 687 C CA . PHE A 1 86 ? 23.979 -13.778 -25.635 1.00 91.88 86 PHE A CA 1
ATOM 688 C C . PHE A 1 86 ? 23.545 -13.772 -27.106 1.00 91.88 86 PHE A C 1
ATOM 690 O O . PHE A 1 86 ? 24.056 -14.565 -27.888 1.00 91.88 86 PHE A O 1
ATOM 697 N N . GLU A 1 87 ? 22.621 -12.885 -27.479 1.00 87.75 87 GLU A N 1
ATOM 698 C CA . GLU A 1 87 ? 21.934 -12.907 -28.785 1.00 87.75 87 GLU A CA 1
ATOM 699 C C . GLU A 1 87 ? 22.186 -11.639 -29.619 1.00 87.75 87 GLU A C 1
ATOM 701 O O . GLU A 1 87 ? 21.768 -11.532 -30.774 1.00 87.75 87 GLU A O 1
ATOM 706 N N . GLY A 1 88 ? 22.812 -10.623 -29.023 1.00 79.81 88 GLY A N 1
ATOM 707 C CA . GLY A 1 88 ? 22.990 -9.316 -29.637 1.00 79.81 88 GLY A CA 1
ATOM 708 C C . GLY A 1 88 ? 24.283 -9.174 -30.447 1.00 79.81 88 GLY A C 1
ATOM 709 O O . GLY A 1 88 ? 25.185 -10.009 -30.397 1.00 79.81 88 GLY A O 1
ATOM 710 N N . PRO A 1 89 ? 24.406 -8.071 -31.202 1.00 79.25 89 PRO A N 1
ATOM 711 C CA . PRO A 1 89 ? 25.618 -7.760 -31.950 1.00 79.25 89 PRO A CA 1
ATOM 712 C C . PRO A 1 89 ? 26.799 -7.468 -31.006 1.00 79.25 89 PRO A C 1
ATOM 714 O O . PRO A 1 89 ? 26.775 -6.499 -30.237 1.00 79.25 89 PRO A O 1
ATOM 717 N N . ALA A 1 90 ? 27.850 -8.289 -31.110 1.00 78.88 90 ALA A N 1
ATOM 718 C CA . ALA A 1 90 ? 29.018 -8.294 -30.221 1.00 78.88 90 ALA A CA 1
ATOM 719 C C . ALA A 1 90 ? 29.754 -6.942 -30.125 1.00 78.88 90 ALA A C 1
ATOM 721 O O . ALA A 1 90 ? 30.332 -6.630 -29.085 1.00 78.88 90 ALA A O 1
ATOM 722 N N . ASP A 1 91 ? 29.679 -6.115 -31.168 1.00 87.12 91 ASP A N 1
ATOM 723 C CA . ASP A 1 91 ? 30.465 -4.880 -31.257 1.00 87.12 91 ASP A CA 1
ATOM 724 C C . ASP A 1 91 ? 29.799 -3.672 -30.579 1.00 87.12 91 ASP A C 1
ATOM 726 O O . ASP A 1 91 ? 30.470 -2.697 -30.239 1.00 87.12 91 ASP A O 1
ATOM 730 N N . ILE A 1 92 ? 28.474 -3.702 -30.384 1.00 88.81 92 ILE A N 1
ATOM 731 C CA . ILE A 1 92 ? 27.707 -2.513 -29.963 1.00 88.81 92 ILE A CA 1
ATOM 732 C C . ILE A 1 92 ? 26.800 -2.733 -28.750 1.00 88.81 92 ILE A C 1
ATOM 734 O O . ILE A 1 92 ? 26.232 -1.765 -28.238 1.00 88.81 92 ILE A O 1
ATOM 738 N N . TRP A 1 93 ? 26.671 -3.965 -28.251 1.00 89.88 93 TRP A N 1
ATOM 739 C CA . TRP A 1 93 ? 25.736 -4.289 -27.168 1.00 89.88 93 TRP A CA 1
ATOM 740 C C . TRP A 1 93 ? 25.957 -3.455 -25.895 1.00 89.88 93 TRP A C 1
ATOM 742 O O . TRP A 1 93 ? 24.986 -3.033 -25.268 1.00 89.88 93 TRP A O 1
ATOM 752 N N . MET A 1 94 ? 27.213 -3.148 -25.542 1.00 90.44 94 MET A N 1
ATOM 753 C CA . MET A 1 94 ? 27.543 -2.338 -24.360 1.00 90.44 94 MET A CA 1
ATOM 754 C C . MET A 1 94 ? 26.992 -0.912 -24.466 1.00 90.44 94 MET A C 1
ATOM 756 O O . MET A 1 94 ? 26.478 -0.368 -23.489 1.00 90.44 94 MET A O 1
ATOM 760 N N . TRP A 1 95 ? 27.056 -0.311 -25.658 1.00 91.69 95 TRP A N 1
ATOM 761 C CA . TRP A 1 95 ? 26.518 1.027 -25.906 1.00 91.69 95 TRP A CA 1
ATOM 762 C C . TRP A 1 95 ? 24.997 1.033 -25.791 1.00 91.69 95 TRP A C 1
ATOM 764 O O . TRP A 1 95 ? 24.432 1.893 -25.114 1.00 91.69 95 TRP A O 1
ATOM 774 N N . ILE A 1 96 ? 24.339 0.035 -26.387 1.00 91.00 96 ILE A N 1
ATOM 775 C CA . ILE A 1 96 ? 22.884 -0.127 -26.307 1.00 91.00 96 ILE A CA 1
ATOM 776 C C . ILE A 1 96 ? 22.443 -0.306 -24.848 1.00 91.00 96 ILE A C 1
ATOM 778 O O . ILE A 1 96 ? 21.511 0.368 -24.404 1.00 91.00 96 ILE A O 1
ATOM 782 N N . ALA A 1 97 ? 23.130 -1.157 -24.084 1.00 90.19 97 ALA A N 1
ATOM 783 C CA . ALA A 1 97 ? 22.867 -1.363 -22.662 1.00 90.19 97 ALA A CA 1
ATOM 784 C C . ALA A 1 97 ? 23.065 -0.074 -21.843 1.00 90.19 97 ALA A C 1
ATOM 786 O O . ALA A 1 97 ? 22.240 0.253 -20.986 1.00 90.19 97 ALA A O 1
ATOM 787 N N . GLY A 1 98 ? 24.113 0.702 -22.145 1.00 90.44 98 GLY A N 1
ATOM 788 C CA . GLY A 1 98 ? 24.371 2.001 -21.525 1.00 90.44 98 GLY A CA 1
ATOM 789 C C . GLY A 1 98 ? 23.212 2.980 -21.727 1.00 90.44 98 GLY A C 1
ATOM 790 O O . GLY A 1 98 ? 22.657 3.491 -20.752 1.00 90.44 98 GLY A O 1
ATOM 791 N N . PHE A 1 99 ? 22.772 3.183 -22.973 1.00 90.38 99 PHE A N 1
ATOM 792 C CA . PHE A 1 99 ? 21.614 4.036 -23.269 1.00 90.38 99 PHE A CA 1
ATOM 793 C C . PHE A 1 99 ? 20.326 3.524 -22.609 1.00 90.38 99 PHE A C 1
ATOM 795 O O . PHE A 1 99 ? 19.577 4.320 -22.035 1.00 90.38 99 PHE A O 1
ATOM 802 N N . ASN A 1 100 ? 20.108 2.204 -22.608 1.00 92.00 100 ASN A N 1
ATOM 803 C CA . ASN A 1 100 ? 18.955 1.585 -21.950 1.00 92.00 100 ASN A CA 1
ATOM 804 C C . ASN A 1 100 ? 18.994 1.651 -20.422 1.00 92.00 100 ASN A C 1
ATOM 806 O O . ASN A 1 100 ? 17.975 1.406 -19.787 1.00 92.00 100 ASN A O 1
ATOM 810 N N . THR A 1 101 ? 20.130 2.004 -19.825 1.00 92.88 101 THR A N 1
ATOM 811 C CA . THR A 1 101 ? 20.252 2.224 -18.379 1.00 92.88 101 THR A CA 1
ATOM 812 C C . THR A 1 101 ? 20.085 3.702 -18.028 1.00 92.88 101 THR A C 1
ATOM 814 O O . THR A 1 101 ? 19.421 4.040 -17.046 1.00 92.88 101 THR A O 1
ATOM 817 N N . LEU A 1 102 ? 20.636 4.603 -18.848 1.00 94.12 102 LEU A N 1
ATOM 818 C CA . LEU A 1 102 ? 20.604 6.048 -18.602 1.00 94.12 102 LEU A CA 1
ATOM 819 C C . LEU A 1 102 ? 19.180 6.610 -18.536 1.00 94.12 102 LEU A C 1
ATOM 821 O O . LEU A 1 102 ? 18.883 7.411 -17.647 1.00 94.12 102 LEU A O 1
ATOM 825 N N . ILE A 1 103 ? 18.294 6.190 -19.446 1.00 92.38 103 ILE A N 1
ATOM 826 C CA . ILE A 1 103 ? 16.909 6.683 -19.479 1.00 92.38 103 ILE A CA 1
ATOM 827 C C . ILE A 1 103 ? 16.140 6.260 -18.211 1.00 92.38 103 ILE A C 1
ATOM 829 O O . ILE A 1 103 ? 15.640 7.152 -17.515 1.00 92.38 103 ILE A O 1
ATOM 833 N N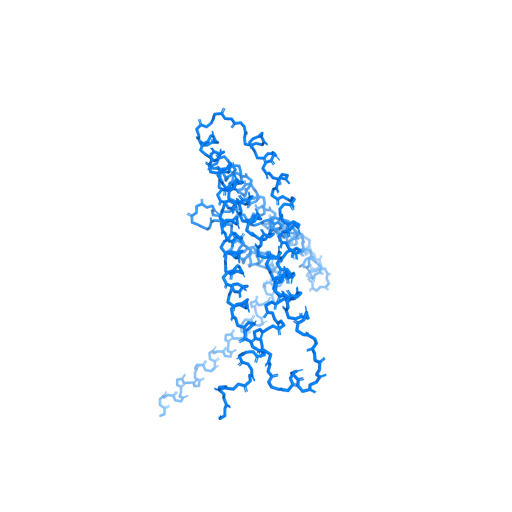 . PRO A 1 104 ? 16.079 4.962 -17.839 1.00 95.12 104 PRO A N 1
ATOM 834 C CA . PRO A 1 104 ? 15.507 4.536 -16.564 1.00 95.12 104 PRO A CA 1
ATOM 835 C C . PRO A 1 104 ? 16.089 5.266 -15.359 1.00 95.12 104 PRO A C 1
ATOM 837 O O . PRO A 1 104 ? 15.340 5.719 -14.498 1.00 95.12 104 PRO A O 1
ATOM 840 N N . LEU A 1 105 ? 17.410 5.447 -15.310 1.00 95.38 105 LEU A N 1
ATOM 841 C CA . LEU A 1 105 ? 18.072 6.110 -14.190 1.00 95.38 105 LEU A CA 1
ATOM 842 C C . LEU A 1 105 ? 17.642 7.577 -14.052 1.00 95.38 105 LEU A C 1
ATOM 844 O O . LEU A 1 105 ? 17.302 8.021 -12.951 1.00 95.38 105 LEU A O 1
ATOM 848 N N . ALA A 1 106 ? 17.573 8.317 -15.161 1.00 95.50 106 ALA A N 1
ATOM 849 C CA . ALA A 1 106 ? 17.089 9.695 -15.173 1.00 95.50 106 ALA A CA 1
ATOM 850 C C . ALA A 1 106 ? 15.612 9.795 -14.742 1.00 95.50 106 ALA A C 1
ATOM 852 O O . ALA A 1 106 ? 15.247 10.668 -13.943 1.00 95.50 106 ALA A O 1
ATOM 853 N N . MET A 1 107 ? 14.756 8.888 -15.225 1.00 94.69 107 MET A N 1
ATOM 854 C CA . MET A 1 107 ? 13.337 8.839 -14.852 1.00 94.69 107 MET A CA 1
ATOM 855 C C . MET A 1 107 ? 13.139 8.476 -13.377 1.00 94.69 107 MET A C 1
ATOM 857 O O . MET A 1 107 ? 12.347 9.126 -12.691 1.00 94.69 107 MET A O 1
ATOM 861 N N . THR A 1 108 ? 13.890 7.502 -12.863 1.00 95.44 108 THR A N 1
ATOM 862 C CA . THR A 1 108 ? 13.885 7.127 -11.443 1.00 95.44 108 THR A CA 1
ATOM 863 C C . THR A 1 108 ? 14.321 8.287 -10.574 1.00 95.44 108 THR A C 1
ATOM 865 O O . THR A 1 108 ? 13.603 8.640 -9.640 1.00 95.44 108 THR A O 1
ATOM 868 N N . GLY A 1 109 ? 15.436 8.945 -10.908 1.00 95.06 109 GLY A N 1
ATOM 869 C CA . GLY A 1 109 ? 15.911 10.120 -10.180 1.00 95.06 109 GLY A CA 1
ATOM 870 C C . GLY A 1 109 ? 14.845 11.214 -10.112 1.00 95.06 109 GLY A C 1
ATOM 871 O O . GLY A 1 109 ? 14.509 11.697 -9.029 1.00 95.06 109 GLY A O 1
ATOM 872 N N . ARG A 1 110 ? 14.225 11.550 -11.250 1.00 94.56 110 ARG A N 1
ATOM 873 C CA . ARG A 1 110 ? 13.128 12.530 -11.305 1.00 94.56 110 ARG A CA 1
ATOM 874 C C . ARG A 1 110 ? 11.934 12.117 -10.439 1.00 94.56 110 ARG A C 1
ATOM 876 O O . ARG A 1 110 ? 11.403 12.958 -9.711 1.00 94.56 110 ARG A O 1
ATOM 883 N N . THR A 1 111 ? 11.512 10.855 -10.507 1.00 93.31 111 THR A N 1
ATOM 884 C CA . THR A 1 111 ? 10.386 10.320 -9.724 1.00 93.31 111 THR A CA 1
ATOM 885 C C . THR A 1 111 ? 10.680 10.365 -8.228 1.00 93.31 111 THR A C 1
ATOM 887 O O . THR A 1 111 ? 9.861 10.867 -7.462 1.00 93.31 111 THR A O 1
ATOM 890 N N . LEU A 1 112 ? 11.872 9.941 -7.804 1.00 93.88 112 LEU A N 1
ATOM 891 C CA . LEU A 1 112 ? 12.279 9.961 -6.400 1.00 93.88 112 LEU A CA 1
ATOM 892 C C . LEU A 1 112 ? 12.386 11.385 -5.851 1.00 93.88 112 LEU A C 1
ATOM 894 O O . LEU A 1 112 ? 11.922 11.638 -4.741 1.00 93.88 112 LEU A O 1
ATOM 898 N N . ILE A 1 113 ? 12.933 12.336 -6.613 1.00 94.50 113 ILE A N 1
ATOM 899 C CA . ILE A 1 113 ? 12.997 13.744 -6.190 1.00 94.50 113 ILE A CA 1
ATOM 900 C C . ILE A 1 113 ? 11.587 14.301 -5.966 1.00 94.50 113 ILE A C 1
ATOM 902 O O . ILE A 1 113 ? 11.327 14.948 -4.948 1.00 94.50 113 ILE A O 1
ATOM 906 N N . ARG A 1 114 ? 10.660 14.043 -6.898 1.00 92.62 114 ARG A N 1
ATOM 907 C CA . ARG A 1 114 ? 9.258 14.468 -6.766 1.00 92.62 114 A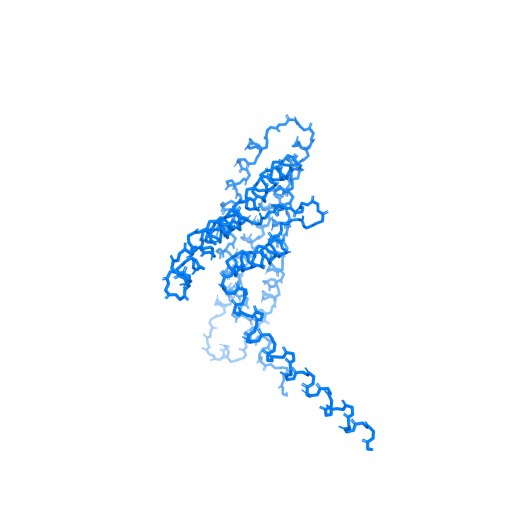RG A CA 1
ATOM 908 C C . ARG A 1 114 ? 8.578 13.806 -5.574 1.00 92.62 114 ARG A C 1
ATOM 910 O O . ARG A 1 114 ? 7.959 14.514 -4.784 1.00 92.62 114 ARG A O 1
ATOM 917 N N . HIS A 1 115 ? 8.772 12.499 -5.404 1.00 92.31 115 HIS A N 1
ATOM 918 C CA . HIS A 1 115 ? 8.277 11.738 -4.263 1.00 92.31 115 HIS A CA 1
ATOM 919 C C . HIS A 1 115 ? 8.733 12.351 -2.935 1.00 92.31 115 HIS A C 1
ATOM 921 O O . HIS A 1 115 ? 7.906 12.621 -2.075 1.00 92.31 115 HIS A O 1
ATOM 927 N N . HIS A 1 116 ? 10.027 12.646 -2.774 1.00 91.44 116 HIS A N 1
ATOM 928 C CA . HIS A 1 116 ? 10.555 13.218 -1.531 1.00 91.44 116 HIS A CA 1
ATOM 929 C C . HIS A 1 116 ? 10.021 14.626 -1.256 1.00 91.44 116 HIS A C 1
ATOM 931 O O . HIS A 1 116 ? 9.701 14.951 -0.113 1.00 91.44 116 HIS A O 1
ATOM 937 N N . ARG A 1 117 ? 9.897 15.470 -2.288 1.00 91.44 117 ARG A N 1
ATOM 938 C CA . ARG A 1 117 ? 9.309 16.811 -2.143 1.00 91.44 117 ARG A CA 1
ATOM 939 C C . ARG A 1 117 ? 7.843 16.735 -1.722 1.00 91.44 117 ARG A C 1
ATOM 941 O O . ARG A 1 117 ? 7.440 17.442 -0.805 1.00 91.44 117 ARG A O 1
ATOM 948 N N . GLN A 1 118 ? 7.072 15.855 -2.354 1.00 91.62 118 GLN A N 1
ATOM 949 C CA . GLN A 1 118 ? 5.664 15.660 -2.020 1.00 91.62 118 GLN A CA 1
ATOM 950 C C . GLN A 1 118 ? 5.472 14.968 -0.671 1.00 91.62 118 GLN A C 1
ATOM 952 O O . GLN A 1 118 ? 4.571 15.354 0.054 1.00 91.62 118 GLN A O 1
ATOM 957 N N . LYS A 1 119 ? 6.361 14.053 -0.268 1.00 90.69 119 LYS A N 1
ATOM 958 C CA . LYS A 1 119 ? 6.369 13.465 1.080 1.00 90.69 119 LYS A CA 1
ATOM 959 C C . LYS A 1 119 ? 6.526 14.535 2.160 1.00 90.69 119 LYS A C 1
ATOM 961 O O . LYS A 1 119 ? 5.814 14.515 3.154 1.00 90.69 119 LYS A O 1
ATOM 966 N N . ARG A 1 120 ? 7.441 15.492 1.964 1.00 88.12 120 ARG A N 1
ATOM 967 C CA . ARG A 1 120 ? 7.609 16.617 2.901 1.00 88.12 120 ARG A CA 1
ATOM 968 C C . ARG A 1 120 ? 6.352 17.473 2.984 1.00 88.12 120 ARG A C 1
ATOM 970 O O . ARG A 1 120 ? 5.977 17.878 4.073 1.00 88.12 120 ARG A O 1
ATOM 977 N N . ARG A 1 121 ? 5.715 17.739 1.841 1.00 87.62 121 ARG A N 1
ATOM 978 C CA . ARG A 1 121 ? 4.457 18.487 1.780 1.00 87.62 121 ARG A CA 1
ATOM 979 C C . ARG A 1 121 ? 3.322 17.742 2.491 1.00 87.62 121 ARG A C 1
ATOM 981 O O . ARG A 1 121 ? 2.677 18.336 3.334 1.00 87.62 121 ARG A O 1
ATOM 988 N N . TYR A 1 122 ? 3.173 16.449 2.215 1.00 89.31 122 TYR A N 1
ATOM 989 C CA . TYR A 1 122 ? 2.205 15.547 2.840 1.00 89.31 122 TYR A CA 1
ATOM 990 C C . TYR A 1 122 ? 2.290 15.575 4.372 1.00 89.31 122 TYR A C 1
ATOM 992 O O . TYR A 1 122 ? 1.284 15.795 5.033 1.00 89.31 122 TYR A O 1
ATOM 1000 N N . ILE A 1 123 ? 3.505 15.453 4.919 1.00 87.88 123 ILE A N 1
ATOM 1001 C CA . ILE A 1 123 ? 3.749 15.530 6.369 1.00 87.88 123 ILE A CA 1
ATOM 1002 C C . ILE A 1 123 ? 3.481 16.942 6.902 1.00 87.88 123 ILE A C 1
ATOM 1004 O O . ILE A 1 123 ? 2.879 17.109 7.955 1.00 87.88 123 ILE A O 1
ATOM 1008 N N . LYS A 1 124 ? 3.925 17.976 6.179 1.00 85.56 124 LYS A N 1
ATOM 1009 C CA . LYS A 1 124 ? 3.733 19.372 6.593 1.00 85.56 124 LYS A CA 1
ATOM 1010 C C . LYS A 1 124 ? 2.253 19.766 6.651 1.00 85.56 124 LYS A C 1
ATOM 1012 O O . LYS A 1 124 ? 1.871 20.547 7.509 1.00 85.56 124 LYS A O 1
ATOM 1017 N N . GLU A 1 125 ? 1.445 19.272 5.719 1.00 84.50 125 GLU A N 1
ATOM 1018 C CA . GLU A 1 125 ? 0.004 19.550 5.648 1.00 84.50 125 GLU A CA 1
ATOM 1019 C C . GLU A 1 125 ? -0.813 18.668 6.616 1.00 84.50 125 GLU A C 1
ATOM 1021 O O . GLU A 1 125 ? -2.008 18.909 6.802 1.00 84.50 125 GLU A O 1
ATOM 1026 N N . GLY A 1 126 ? -0.171 17.689 7.272 1.00 85.44 126 GLY A N 1
ATOM 1027 C CA . GLY A 1 126 ? -0.792 16.793 8.250 1.00 85.44 126 GLY A CA 1
ATOM 1028 C C . GLY A 1 126 ? -1.649 15.686 7.631 1.00 85.44 126 GLY A C 1
ATOM 1029 O O . GLY A 1 126 ? -2.431 15.055 8.336 1.00 85.44 126 GLY A O 1
ATOM 1030 N N . HIS A 1 127 ? -1.515 15.427 6.327 1.00 87.81 127 HIS A N 1
ATOM 1031 C CA . HIS A 1 127 ? -2.291 14.394 5.629 1.00 87.81 127 HIS A CA 1
ATOM 1032 C C . HIS A 1 127 ? -2.019 12.981 6.169 1.00 87.81 127 HIS A C 1
ATOM 1034 O O . HIS A 1 127 ? -2.878 12.108 6.117 1.00 87.81 127 HIS A O 1
ATOM 1040 N N . ASP A 1 128 ? -0.838 12.746 6.738 1.00 88.44 128 ASP A N 1
ATOM 1041 C CA . ASP A 1 128 ? -0.535 11.506 7.448 1.00 88.44 128 ASP A CA 1
ATOM 1042 C C . ASP A 1 128 ? -1.384 11.307 8.704 1.00 88.44 128 ASP A C 1
ATOM 1044 O O . ASP A 1 128 ? -1.775 10.181 9.005 1.00 88.44 128 ASP A O 1
ATOM 1048 N N . VAL A 1 129 ? -1.692 12.393 9.412 1.00 89.38 129 VAL A N 1
ATOM 1049 C CA . VAL A 1 129 ? -2.560 12.367 10.589 1.00 89.38 129 VAL A CA 1
ATOM 1050 C C . VAL A 1 129 ? -4.012 12.171 10.159 1.00 89.38 129 VAL A C 1
ATOM 1052 O O . VAL A 1 129 ? -4.722 11.390 10.782 1.00 89.38 129 VAL A O 1
ATOM 1055 N N . GLU A 1 130 ? -4.442 12.781 9.051 1.00 90.12 130 GLU A N 1
ATOM 1056 C CA . GLU A 1 130 ? -5.773 12.546 8.467 1.00 90.12 130 GLU A CA 1
ATOM 1057 C C . GLU A 1 130 ? -5.996 11.083 8.056 1.00 90.12 130 GLU A C 1
ATOM 1059 O O . GLU A 1 130 ? -7.058 10.511 8.325 1.00 90.12 130 GLU A O 1
ATOM 1064 N N . ASP A 1 131 ? -4.992 10.451 7.446 1.00 90.38 131 ASP A N 1
ATOM 1065 C CA . ASP A 1 131 ? -5.042 9.031 7.087 1.00 90.38 131 ASP A CA 1
ATOM 1066 C C . ASP A 1 131 ? -5.124 8.144 8.352 1.00 90.38 131 ASP A C 1
ATOM 1068 O O . ASP A 1 131 ? -5.871 7.156 8.384 1.00 90.38 131 ASP A O 1
ATOM 1072 N N . LEU A 1 132 ? -4.412 8.509 9.429 1.00 90.56 132 LEU A N 1
ATOM 1073 C CA . LEU A 1 132 ? -4.501 7.829 10.730 1.00 90.56 132 LEU A CA 1
ATOM 1074 C C . LEU A 1 132 ? -5.885 7.991 11.371 1.00 90.56 132 LEU A C 1
ATOM 1076 O O . LEU A 1 132 ? -6.478 6.997 11.789 1.00 90.56 132 LEU A O 1
ATOM 1080 N N . ILE A 1 133 ? -6.427 9.211 11.393 1.00 92.88 133 ILE A N 1
ATOM 1081 C CA . ILE A 1 133 ? -7.785 9.527 11.861 1.00 92.88 133 ILE A CA 1
ATOM 1082 C C . ILE A 1 133 ? -8.807 8.671 11.108 1.00 92.88 133 ILE A C 1
ATOM 1084 O O . ILE A 1 133 ? -9.643 8.011 11.724 1.00 92.88 133 ILE A O 1
ATOM 1088 N N . SER A 1 134 ? -8.711 8.624 9.778 1.00 92.44 134 SER A N 1
ATOM 1089 C CA . SER A 1 134 ? -9.611 7.835 8.928 1.00 92.44 134 SER A CA 1
ATOM 1090 C C . SER A 1 134 ? -9.524 6.339 9.239 1.00 92.44 134 SER A C 1
ATOM 1092 O O . SER A 1 134 ? -10.544 5.655 9.331 1.00 92.44 134 SER A O 1
ATOM 1094 N N . THR A 1 135 ? -8.310 5.835 9.474 1.00 91.69 135 THR A N 1
ATOM 1095 C CA . THR A 1 135 ? -8.076 4.436 9.858 1.00 91.69 135 THR A CA 1
ATOM 1096 C C . THR A 1 135 ? -8.689 4.109 11.221 1.00 91.69 135 THR A C 1
ATOM 1098 O O . THR A 1 135 ? -9.305 3.056 11.385 1.00 91.69 135 THR A O 1
ATOM 1101 N N . ILE A 1 136 ? -8.548 5.001 12.205 1.00 93.62 136 ILE A N 1
ATOM 1102 C CA . ILE A 1 136 ? -9.127 4.811 13.540 1.00 93.62 136 ILE A CA 1
ATOM 1103 C C . ILE A 1 136 ? -10.653 4.880 13.484 1.00 93.62 136 ILE A C 1
ATOM 1105 O O . ILE A 1 136 ? -11.301 4.009 14.056 1.00 93.62 136 ILE A O 1
ATOM 1109 N N . LYS A 1 137 ? -11.237 5.819 12.727 1.00 94.06 137 LYS A N 1
ATOM 1110 C CA . LYS A 1 137 ? -12.693 5.881 12.504 1.00 94.06 137 LYS A CA 1
ATOM 1111 C C . LYS A 1 137 ? -13.238 4.572 11.928 1.00 94.06 137 LYS A C 1
ATOM 1113 O O . LYS A 1 137 ? -14.240 4.065 12.419 1.00 94.06 137 LYS A O 1
ATOM 1118 N N . ALA A 1 138 ? -12.553 3.988 10.943 1.00 92.69 138 ALA A N 1
ATOM 1119 C CA . ALA A 1 138 ? -12.940 2.696 10.372 1.00 92.69 138 ALA A CA 1
ATOM 1120 C C . ALA A 1 138 ? -12.827 1.532 11.378 1.00 92.69 138 ALA A C 1
ATOM 1122 O O . ALA A 1 138 ? -13.629 0.598 11.353 1.00 92.69 138 ALA A O 1
ATOM 1123 N N . LYS A 1 139 ? -11.837 1.568 12.279 1.00 92.38 139 LYS A N 1
ATOM 1124 C CA . LYS A 1 139 ? -11.724 0.584 13.365 1.00 92.38 139 LYS A CA 1
ATOM 1125 C C . LYS A 1 139 ? -12.855 0.735 14.378 1.00 92.38 139 LYS A C 1
ATOM 1127 O O . LYS A 1 139 ? -13.447 -0.276 14.731 1.00 92.38 139 LYS A O 1
ATOM 1132 N N . ILE A 1 140 ? -13.176 1.961 14.798 1.00 93.44 140 ILE A N 1
ATOM 1133 C CA . ILE A 1 140 ? -14.294 2.243 15.712 1.00 93.44 140 ILE A CA 1
ATOM 1134 C C . ILE A 1 140 ? -15.599 1.707 15.123 1.00 93.44 140 ILE A C 1
ATOM 1136 O O . ILE A 1 140 ? -16.249 0.894 15.771 1.00 93.44 140 ILE A O 1
ATOM 1140 N N . SER A 1 141 ? -15.922 2.048 13.870 1.00 92.06 141 SER A N 1
ATOM 1141 C CA . SER A 1 141 ? -17.152 1.561 13.233 1.00 92.06 141 SER A CA 1
ATOM 1142 C C . SER A 1 141 ? -17.194 0.035 13.125 1.00 92.06 141 SER A C 1
ATOM 1144 O O . SER A 1 141 ? -18.246 -0.577 13.280 1.00 92.06 141 SER A O 1
ATOM 1146 N N . THR A 1 142 ? -16.044 -0.612 12.912 1.00 92.69 142 THR A N 1
ATOM 1147 C CA . THR A 1 142 ? -15.965 -2.078 12.927 1.00 92.69 142 THR A CA 1
ATOM 1148 C C . THR A 1 142 ? -16.254 -2.641 14.320 1.00 92.69 142 THR A C 1
ATOM 1150 O O . THR A 1 142 ? -16.967 -3.635 14.425 1.00 92.69 142 THR A O 1
ATOM 1153 N N . VAL A 1 143 ? -15.731 -2.025 15.387 1.00 92.00 143 VAL A N 1
ATOM 1154 C CA . VAL A 1 143 ? -16.035 -2.431 16.770 1.00 92.00 143 VAL A CA 1
ATOM 1155 C C . VAL A 1 143 ? -17.522 -2.257 17.071 1.00 92.00 143 VAL A C 1
ATOM 1157 O O . VAL A 1 143 ? -18.120 -3.174 17.622 1.00 92.00 143 VAL A O 1
ATOM 1160 N N . GLU A 1 144 ? -18.124 -1.138 16.670 1.00 92.31 144 GLU A N 1
ATOM 1161 C CA . GLU A 1 144 ? -19.559 -0.868 16.847 1.00 92.31 144 GLU A CA 1
ATOM 1162 C C . GLU A 1 144 ? -20.419 -1.941 16.170 1.00 92.31 144 GLU A C 1
ATOM 1164 O O . GLU A 1 144 ? -21.247 -2.562 16.826 1.00 92.31 144 GLU A O 1
ATOM 1169 N N . VAL A 1 145 ? -20.129 -2.282 14.909 1.00 91.06 145 VAL A N 1
ATOM 1170 C CA . VAL A 1 145 ? -20.823 -3.378 14.207 1.00 91.06 145 VAL A CA 1
ATOM 1171 C C . VAL A 1 145 ? -20.686 -4.709 14.957 1.00 91.06 145 VAL A C 1
ATOM 1173 O O . VAL A 1 145 ? -21.613 -5.516 14.974 1.00 91.06 145 VAL A O 1
ATOM 1176 N N . ARG A 1 146 ? -19.535 -4.979 15.587 1.00 90.25 146 ARG A N 1
ATOM 1177 C CA . ARG A 1 146 ? -19.349 -6.201 16.387 1.00 90.25 146 ARG A CA 1
ATOM 1178 C C . ARG A 1 146 ? -20.116 -6.179 17.695 1.00 90.25 146 ARG A C 1
ATOM 1180 O O . ARG A 1 146 ? -20.625 -7.227 18.077 1.00 90.25 146 ARG A O 1
ATOM 1187 N N . LEU A 1 147 ? -20.198 -5.030 18.352 1.00 91.88 147 LEU A N 1
ATOM 1188 C CA . LEU A 1 147 ? -21.026 -4.849 19.539 1.00 91.88 147 LEU A CA 1
ATOM 1189 C C . LEU A 1 147 ? -22.501 -5.085 19.208 1.00 91.88 147 LEU A C 1
ATOM 1191 O O . LEU A 1 147 ? -23.147 -5.864 19.900 1.00 91.88 147 LEU A O 1
ATOM 1195 N N . ASP A 1 148 ? -22.996 -4.522 18.104 1.00 89.56 148 ASP A N 1
ATOM 1196 C CA . ASP A 1 148 ? -24.377 -4.730 17.652 1.00 89.56 148 ASP A CA 1
ATOM 1197 C C . ASP A 1 148 ? -24.666 -6.213 17.369 1.00 89.56 148 ASP A C 1
ATOM 1199 O O . ASP A 1 148 ? -25.706 -6.744 17.761 1.00 89.56 148 ASP A O 1
ATOM 1203 N N . LEU A 1 149 ? -23.726 -6.917 16.728 1.00 88.31 149 LEU A N 1
ATOM 1204 C CA . LEU A 1 149 ? -23.853 -8.353 16.467 1.00 88.31 149 LEU A CA 1
ATOM 1205 C C . LEU A 1 149 ? -23.804 -9.197 17.744 1.00 88.31 149 LEU A C 1
ATOM 1207 O O . LEU A 1 149 ? -24.548 -10.169 17.841 1.00 88.31 149 LEU A O 1
ATOM 1211 N N . LEU A 1 150 ? -22.947 -8.862 18.711 1.00 87.69 150 LEU A N 1
ATOM 1212 C CA . LEU A 1 150 ? -22.904 -9.558 20.001 1.00 87.69 150 LEU A CA 1
ATOM 1213 C C . LEU A 1 150 ? -24.185 -9.323 20.803 1.00 87.69 150 LEU A C 1
ATOM 1215 O O . LEU A 1 150 ? -24.714 -10.274 21.372 1.00 87.69 150 LEU A O 1
ATOM 1219 N N . SER A 1 151 ? -24.738 -8.110 20.745 1.00 86.50 151 SER A N 1
ATOM 1220 C CA . SER A 1 151 ? -26.023 -7.787 21.361 1.00 86.50 151 SER A CA 1
ATOM 1221 C C . SER A 1 151 ? -27.168 -8.572 20.712 1.00 86.50 151 SER A C 1
ATOM 1223 O O . SER A 1 151 ? -28.038 -9.119 21.390 1.00 86.50 151 SER A O 1
ATOM 1225 N N . LEU A 1 152 ? -27.143 -8.731 19.386 1.00 83.88 152 LEU A N 1
ATOM 1226 C CA . LEU A 1 152 ? -28.085 -9.610 18.698 1.00 83.88 152 LEU A CA 1
ATOM 1227 C C . LEU A 1 152 ? -27.904 -11.074 19.131 1.00 83.88 152 LEU A C 1
ATOM 1229 O O . LEU A 1 152 ? -28.875 -11.759 19.423 1.00 83.88 152 LEU A O 1
ATOM 1233 N N . VAL A 1 153 ? -26.668 -11.559 19.219 1.00 81.31 153 VAL A N 1
ATOM 1234 C CA . VAL A 1 153 ? -26.369 -12.928 19.659 1.00 81.31 153 VAL A CA 1
ATOM 1235 C C . VAL A 1 153 ? -26.825 -13.173 21.099 1.00 81.31 153 VAL A C 1
ATOM 1237 O O . VAL A 1 153 ? -27.413 -14.217 21.371 1.00 81.31 153 VAL A O 1
ATOM 1240 N N . SER A 1 154 ? -26.624 -12.217 22.009 1.00 77.50 154 SER A N 1
ATOM 1241 C CA . SER A 1 154 ? -27.068 -12.336 23.401 1.00 77.50 154 SER A CA 1
ATOM 1242 C C . SER A 1 154 ? -28.592 -12.355 23.527 1.00 77.50 154 SER A C 1
ATOM 1244 O O . SER A 1 154 ? -29.117 -13.057 24.392 1.00 77.50 154 SER A O 1
ATOM 1246 N N . THR A 1 155 ? -29.309 -11.658 22.638 1.00 74.69 155 THR A N 1
ATOM 1247 C CA . THR A 1 155 ? -30.781 -11.725 22.564 1.00 74.69 155 THR A CA 1
ATOM 1248 C C . THR A 1 155 ? -31.301 -12.999 21.895 1.00 74.69 155 THR A C 1
ATOM 1250 O O . THR A 1 155 ? -32.354 -13.487 22.292 1.00 74.69 155 THR A O 1
ATOM 1253 N N . LEU A 1 156 ? -30.569 -13.568 20.930 1.00 69.56 156 LEU A N 1
ATOM 1254 C CA . LEU A 1 156 ? -30.905 -14.840 20.274 1.00 69.56 156 LEU A CA 1
ATOM 1255 C C . LEU A 1 156 ? -30.624 -16.068 21.152 1.00 69.56 156 LEU A C 1
ATOM 1257 O O . LEU A 1 156 ? -31.251 -17.104 20.961 1.00 69.56 156 LEU A O 1
ATOM 1261 N N . HIS A 1 157 ? -29.711 -15.969 22.120 1.00 61.19 157 HIS A N 1
ATOM 1262 C CA . HIS A 1 157 ? -29.433 -17.012 23.118 1.00 61.19 157 HIS A CA 1
ATOM 1263 C C . HIS A 1 157 ? -30.552 -17.123 24.183 1.00 61.19 157 HIS A C 1
ATOM 1265 O O . HIS A 1 157 ? -30.293 -17.109 25.391 1.00 61.19 157 HIS A O 1
ATOM 1271 N N . TYR A 1 158 ? -31.814 -17.203 23.742 1.00 56.06 158 TYR A N 1
ATOM 1272 C CA . TYR A 1 158 ? -32.991 -17.260 24.611 1.00 56.06 158 TYR A CA 1
ATOM 1273 C C . TYR A 1 158 ? -33.988 -18.352 24.197 1.00 56.06 158 TYR A C 1
ATOM 1275 O O . TYR A 1 158 ? -34.994 -18.094 23.550 1.00 56.06 158 TYR A O 1
ATOM 1283 N N . GLU A 1 159 ? -33.640 -19.572 24.599 1.00 55.50 159 GLU A N 1
ATOM 1284 C CA . GLU A 1 159 ? -34.442 -20.683 25.144 1.00 55.50 159 GLU A CA 1
ATOM 1285 C C . GLU A 1 159 ? -33.703 -21.976 24.773 1.00 55.50 159 GLU A C 1
ATOM 1287 O O . GLU A 1 159 ? -33.416 -22.170 23.591 1.00 55.50 159 GLU A O 1
ATOM 1292 N N . PRO A 1 160 ? -33.329 -22.832 25.746 1.00 61.84 160 PRO A N 1
ATOM 1293 C CA . PRO A 1 160 ? -32.684 -24.097 25.425 1.00 61.84 160 PRO A CA 1
ATOM 1294 C C . PRO A 1 160 ? -33.598 -24.879 24.487 1.00 61.84 160 PRO A C 1
ATOM 1296 O O . PRO A 1 160 ? -34.790 -25.055 24.767 1.00 61.84 160 PRO A O 1
ATOM 1299 N N . GLU A 1 161 ? -33.059 -25.326 23.355 1.00 62.53 161 GLU A N 1
ATOM 1300 C CA . GLU A 1 161 ? -33.875 -26.059 22.399 1.00 62.53 161 GLU A CA 1
ATOM 1301 C C . GLU A 1 161 ? -34.361 -27.356 23.054 1.00 62.53 161 GLU A C 1
ATOM 1303 O O . GLU A 1 161 ? -33.701 -27.953 23.908 1.00 62.53 161 GLU A O 1
ATOM 1308 N N . SER A 1 162 ? -35.545 -27.826 22.669 1.00 65.19 162 SER A N 1
ATOM 1309 C CA . SER A 1 162 ? -36.169 -28.986 23.324 1.00 65.19 162 SER A CA 1
ATOM 1310 C C . SER A 1 162 ? -35.274 -30.239 23.352 1.00 65.19 162 SER A C 1
ATOM 1312 O O . SER A 1 162 ? -35.369 -31.037 24.285 1.00 65.19 162 SER A O 1
ATOM 1314 N N . TRP A 1 163 ? -34.352 -30.396 22.395 1.00 73.06 163 TRP A N 1
ATOM 1315 C CA . TRP A 1 163 ? -33.355 -31.469 22.403 1.00 73.06 163 TRP A CA 1
ATOM 1316 C C . TRP A 1 163 ? -32.189 -31.229 23.380 1.00 73.06 163 TRP A C 1
ATOM 1318 O O . TRP A 1 163 ? -31.656 -32.201 23.909 1.00 73.06 163 TRP A O 1
ATOM 1328 N N . GLU A 1 164 ? -31.814 -29.979 23.664 1.00 68.81 164 GLU A N 1
ATOM 1329 C CA . GLU A 1 164 ? -30.766 -29.604 24.630 1.00 68.81 164 GLU A CA 1
ATOM 1330 C C . GLU A 1 164 ? -31.218 -29.883 26.065 1.00 68.81 164 GLU A C 1
ATOM 1332 O O . GLU A 1 164 ? -30.460 -30.428 26.872 1.00 68.81 164 GLU A O 1
ATOM 1337 N N . ILE A 1 165 ? -32.498 -29.611 26.343 1.00 69.56 165 ILE A N 1
ATOM 1338 C CA . ILE A 1 165 ? -33.163 -29.982 27.598 1.00 69.56 165 ILE A CA 1
ATOM 1339 C C . ILE A 1 165 ? -33.164 -31.511 27.757 1.00 69.56 165 ILE A C 1
ATOM 1341 O O . ILE A 1 165 ? -32.831 -32.034 28.821 1.00 69.56 165 ILE A O 1
ATOM 1345 N N . LEU A 1 166 ? -33.490 -32.249 26.689 1.00 71.50 166 LEU A N 1
ATOM 1346 C CA . LEU A 1 166 ? -33.490 -33.720 26.685 1.00 71.50 166 LEU A CA 1
ATOM 1347 C C . LEU A 1 166 ? -32.080 -34.325 26.790 1.00 71.50 166 LEU A C 1
ATOM 1349 O O . LEU A 1 166 ? -31.928 -35.414 27.344 1.00 71.50 166 LEU A O 1
ATOM 1353 N N . ALA A 1 167 ? -31.055 -33.631 26.290 1.00 75.69 167 ALA A N 1
ATOM 1354 C CA . ALA A 1 167 ? -29.651 -34.008 26.432 1.00 75.69 167 ALA A CA 1
ATOM 1355 C C . ALA A 1 167 ? -29.101 -33.750 27.848 1.00 75.69 167 ALA A C 1
ATOM 1357 O O . ALA A 1 167 ? -27.997 -34.197 28.164 1.00 75.69 167 ALA A O 1
ATOM 1358 N N . GLY A 1 168 ? -29.868 -33.068 28.708 1.00 68.75 168 GLY A N 1
ATOM 1359 C CA . GLY A 1 168 ? -29.490 -32.777 30.088 1.00 68.75 168 GLY A CA 1
ATOM 1360 C C . GLY A 1 168 ? -28.393 -31.723 30.201 1.00 68.75 168 GLY A C 1
ATOM 1361 O O . GLY A 1 168 ? -27.607 -31.775 31.149 1.00 68.75 168 GLY A O 1
ATOM 1362 N N . LEU A 1 169 ? -28.307 -30.793 29.241 1.00 69.75 169 LEU A N 1
ATOM 1363 C CA . LEU A 1 169 ? -27.407 -29.652 29.371 1.00 69.75 169 LEU A CA 1
ATOM 1364 C C . LEU A 1 169 ? -27.844 -28.815 30.587 1.00 69.75 169 LEU A C 1
ATOM 1366 O O . LEU A 1 169 ? -29.010 -28.425 30.666 1.00 69.75 169 LEU A O 1
ATOM 1370 N N . PRO A 1 170 ? -26.947 -28.567 31.561 1.00 65.38 170 PRO A N 1
ATOM 1371 C CA . PRO A 1 170 ? -27.300 -27.793 32.740 1.00 65.38 170 PRO A CA 1
ATOM 1372 C C . PRO A 1 170 ? -27.621 -26.353 32.337 1.00 65.38 170 PRO A C 1
ATOM 1374 O O . PRO A 1 170 ? -26.878 -25.762 31.550 1.00 65.38 170 PRO A O 1
ATOM 1377 N N . GLU A 1 171 ? -28.689 -25.780 32.898 1.00 64.56 171 GLU A N 1
ATOM 1378 C CA . GLU A 1 171 ? -29.079 -24.375 32.679 1.00 64.56 171 GLU A CA 1
ATOM 1379 C C . GLU A 1 171 ? -27.898 -23.413 32.924 1.00 64.56 171 GLU A C 1
ATOM 1381 O O . GLU A 1 171 ? -27.677 -22.494 32.135 1.00 64.56 171 GLU A O 1
ATOM 1386 N N . ASP A 1 172 ? -27.042 -23.728 33.906 1.00 67.12 172 ASP A N 1
ATOM 1387 C CA . ASP A 1 172 ? -25.805 -23.001 34.229 1.00 67.12 172 ASP A CA 1
ATOM 1388 C C . ASP A 1 172 ? -24.861 -22.802 33.022 1.00 67.12 172 ASP A C 1
ATOM 1390 O O . ASP A 1 172 ? -24.101 -21.836 32.968 1.00 67.12 172 ASP A O 1
ATOM 1394 N N . SER A 1 173 ? -24.881 -23.703 32.031 1.00 66.69 173 SER A N 1
ATOM 1395 C CA . SER A 1 173 ? -24.025 -23.600 30.840 1.00 66.69 173 SER A CA 1
ATOM 1396 C C . SER A 1 173 ? -24.422 -22.447 29.910 1.00 66.69 173 SER A C 1
ATOM 1398 O O . SER A 1 173 ? -23.553 -21.849 29.270 1.00 66.69 173 SER A O 1
ATOM 1400 N N . PHE A 1 174 ? -25.706 -22.085 29.877 1.00 68.50 174 PHE A N 1
ATOM 1401 C CA . PHE A 1 174 ? -26.219 -20.969 29.081 1.00 68.50 174 PHE A CA 1
ATOM 1402 C C . PHE A 1 174 ? -25.961 -19.624 29.773 1.00 68.50 174 PHE A C 1
ATOM 1404 O O . PHE A 1 174 ? -25.606 -18.644 29.110 1.00 68.50 174 PHE A O 1
ATOM 1411 N N . ASP A 1 175 ? -26.038 -19.592 31.107 1.00 71.88 175 ASP A N 1
ATOM 1412 C CA . ASP A 1 175 ? -25.677 -18.421 31.913 1.00 71.88 175 ASP A CA 1
ATOM 1413 C C . ASP A 1 175 ? -24.183 -18.082 31.790 1.00 71.88 175 ASP A C 1
ATOM 1415 O O . ASP A 1 175 ? -23.827 -16.915 31.604 1.00 71.88 175 ASP A O 1
ATOM 1419 N N . LEU A 1 176 ? -23.308 -19.096 31.782 1.00 71.75 176 LEU A N 1
ATOM 1420 C CA . LEU A 1 176 ? -21.867 -18.915 31.562 1.00 71.75 176 LEU A CA 1
ATOM 1421 C C . LEU A 1 176 ? -21.556 -18.302 30.186 1.00 71.75 176 LEU A C 1
ATOM 1423 O O . LEU A 1 176 ? -20.726 -17.395 30.093 1.00 71.75 176 LEU A O 1
ATOM 1427 N N . LYS A 1 177 ? -22.244 -18.734 29.119 1.00 73.56 177 LYS A N 1
ATOM 1428 C CA . LYS A 1 177 ? -22.084 -18.139 27.777 1.00 73.56 177 LYS A CA 1
ATOM 1429 C C . LYS A 1 177 ? -22.556 -16.687 27.730 1.00 73.56 177 LYS A C 1
ATOM 1431 O O . LYS A 1 177 ? -21.910 -15.847 27.105 1.00 73.56 177 LYS A O 1
ATOM 1436 N N . ARG A 1 178 ? -23.660 -16.362 28.411 1.00 76.19 178 ARG A N 1
ATOM 1437 C CA . ARG A 1 178 ? -24.154 -14.980 28.515 1.00 76.19 178 ARG A CA 1
ATOM 1438 C C . ARG A 1 178 ? -23.165 -14.084 29.257 1.00 76.19 178 ARG A C 1
ATOM 1440 O O . ARG A 1 178 ? -22.925 -12.953 28.828 1.00 76.19 178 ARG A O 1
ATOM 1447 N N . GLU A 1 179 ? -22.573 -14.581 30.339 1.00 83.44 179 GLU A N 1
ATOM 1448 C CA . GLU A 1 179 ? -21.528 -13.867 31.074 1.00 83.44 179 GLU A CA 1
ATOM 1449 C C . GLU A 1 179 ? -20.289 -13.633 30.193 1.00 83.44 179 GLU A C 1
ATOM 1451 O O . GLU A 1 179 ? -19.738 -12.528 30.173 1.00 83.44 179 GLU A O 1
ATOM 1456 N N . GLU A 1 180 ? -19.892 -14.629 29.395 1.00 85.56 180 GLU A N 1
ATOM 1457 C CA . GLU A 1 180 ? -18.777 -14.514 28.453 1.00 85.56 180 GLU A CA 1
ATOM 1458 C C . GLU A 1 180 ? -19.044 -13.474 27.353 1.00 85.56 180 GLU A C 1
ATOM 1460 O O . GLU A 1 180 ? -18.196 -12.605 27.120 1.00 85.56 180 GLU A O 1
ATOM 1465 N N . ILE A 1 181 ? -20.235 -13.482 26.741 1.00 85.81 181 ILE A N 1
ATOM 1466 C CA . ILE A 1 181 ? -20.641 -12.471 25.751 1.00 85.81 181 ILE A CA 1
ATOM 1467 C C . ILE A 1 181 ? -20.620 -11.073 26.378 1.00 85.81 181 ILE A C 1
ATOM 1469 O O . ILE A 1 181 ? -19.978 -10.173 25.837 1.00 85.81 181 ILE A O 1
ATOM 1473 N N . THR A 1 182 ? -21.220 -10.904 27.559 1.00 87.81 182 THR A N 1
ATOM 1474 C CA . THR A 1 182 ? -21.263 -9.613 28.272 1.00 87.81 182 THR A CA 1
ATOM 1475 C C . THR A 1 182 ? -19.854 -9.098 28.591 1.00 87.81 182 THR A C 1
ATOM 1477 O O . THR A 1 182 ? -19.556 -7.905 28.479 1.00 87.81 182 THR A O 1
ATOM 1480 N N . LYS A 1 183 ? -18.938 -9.999 28.967 1.00 91.00 183 LYS A N 1
ATOM 1481 C CA . LYS A 1 183 ? -17.533 -9.664 29.226 1.00 91.00 183 LYS A CA 1
ATOM 1482 C C . LYS A 1 183 ? -16.820 -9.192 27.958 1.00 91.00 183 LYS A C 1
ATOM 1484 O O . LYS A 1 183 ? -16.049 -8.230 28.020 1.00 91.00 183 LYS A O 1
ATOM 1489 N N . VAL A 1 184 ? -17.063 -9.845 26.820 1.00 90.69 184 VAL A N 1
ATOM 1490 C CA . VAL A 1 184 ? -16.491 -9.444 25.527 1.00 90.69 184 VAL A CA 1
ATOM 1491 C C . VAL A 1 184 ? -17.079 -8.115 25.054 1.00 90.69 184 VAL A C 1
ATOM 1493 O O . VAL A 1 184 ? -16.308 -7.243 24.655 1.00 90.69 184 VAL A O 1
ATOM 1496 N N . GLU A 1 185 ? -18.393 -7.912 25.174 1.00 91.69 185 GLU A N 1
ATOM 1497 C CA . GLU A 1 185 ? -19.062 -6.640 24.873 1.00 91.69 185 GLU A CA 1
ATOM 1498 C C . GLU A 1 185 ? -18.459 -5.487 25.679 1.00 91.69 185 GLU A C 1
ATOM 1500 O O . GLU A 1 185 ? -18.019 -4.488 25.107 1.00 91.69 185 GLU A O 1
ATOM 1505 N N . LYS A 1 186 ? -18.333 -5.644 27.002 1.00 93.94 186 LYS A N 1
ATOM 1506 C CA . LYS A 1 186 ? -17.708 -4.631 27.861 1.00 93.94 186 LYS A CA 1
ATOM 1507 C C . LYS A 1 186 ? -16.277 -4.316 27.416 1.00 93.94 186 LYS A C 1
ATOM 1509 O O . LYS A 1 186 ? -15.914 -3.155 27.250 1.00 93.94 186 LYS A O 1
ATOM 1514 N N . SER A 1 187 ? -15.484 -5.354 27.162 1.00 93.56 187 SER A N 1
ATOM 1515 C CA . SER A 1 187 ? -14.094 -5.241 26.707 1.00 93.56 187 SER A CA 1
ATOM 1516 C C . SER A 1 187 ? -13.958 -4.532 25.347 1.00 93.56 187 SER A C 1
ATOM 1518 O O . SER A 1 187 ? -12.966 -3.833 25.114 1.00 93.56 187 SER A O 1
ATOM 1520 N N . LEU A 1 188 ? -14.926 -4.704 24.442 1.00 92.94 188 LEU A N 1
ATOM 1521 C CA . LEU A 1 188 ? -14.986 -4.005 23.157 1.00 92.94 188 LEU A CA 1
ATOM 1522 C C . LEU A 1 188 ? -15.468 -2.559 23.295 1.00 92.94 188 LEU A C 1
ATOM 1524 O O . LEU A 1 188 ? -14.921 -1.679 22.635 1.00 92.94 188 LEU A O 1
ATOM 1528 N N . SER A 1 189 ? -16.428 -2.291 24.178 1.00 94.25 189 SER A N 1
ATOM 1529 C CA . SER A 1 189 ? -16.879 -0.930 24.486 1.00 94.25 189 SER A CA 1
ATOM 1530 C C . SER A 1 189 ? -15.760 -0.084 25.104 1.00 94.25 189 SER A C 1
ATOM 1532 O O . SER A 1 189 ? -15.592 1.087 24.753 1.00 94.25 189 SER A O 1
ATOM 1534 N N . GLU A 1 190 ? -14.966 -0.668 26.004 1.00 94.94 190 GLU A N 1
ATOM 1535 C CA . GLU A 1 190 ? -13.765 -0.032 26.559 1.00 94.94 190 GLU A CA 1
ATOM 1536 C C . GLU A 1 190 ? -12.762 0.293 25.441 1.00 94.94 190 GLU A C 1
ATOM 1538 O O . GLU A 1 190 ? -12.292 1.426 25.336 1.00 94.94 190 GLU A O 1
ATOM 1543 N N . LEU A 1 191 ? -12.523 -0.655 24.527 1.00 94.12 191 LEU A N 1
ATOM 1544 C CA . LEU A 1 191 ? -11.637 -0.458 23.378 1.00 94.12 191 LEU A CA 1
ATOM 1545 C C . LEU A 1 191 ? -12.125 0.667 22.444 1.00 94.12 191 LEU A C 1
ATOM 1547 O O . LEU A 1 191 ? -11.323 1.491 22.003 1.00 94.12 191 LEU A O 1
ATOM 1551 N N . ALA A 1 192 ? -13.427 0.727 22.148 1.00 93.31 192 ALA A N 1
ATOM 1552 C CA . ALA A 1 192 ? -14.020 1.798 21.344 1.00 93.31 192 ALA A CA 1
ATOM 1553 C C . ALA A 1 192 ? -13.847 3.172 22.012 1.00 93.31 192 ALA A C 1
ATOM 1555 O O . ALA A 1 192 ? -13.515 4.155 21.345 1.00 93.31 192 ALA A O 1
ATOM 1556 N N . THR A 1 193 ? -13.997 3.228 23.337 1.00 95.44 193 THR A N 1
ATOM 1557 C CA . THR A 1 193 ? -13.772 4.446 24.129 1.00 95.44 193 THR A CA 1
ATOM 1558 C C . THR A 1 193 ? -12.313 4.894 24.044 1.00 95.44 193 THR A C 1
ATOM 1560 O O . THR A 1 193 ? -12.036 6.066 23.791 1.00 95.44 193 THR A O 1
ATOM 1563 N N . GLU A 1 194 ? -11.359 3.970 24.179 1.00 94.88 194 GLU A N 1
ATOM 1564 C CA . GLU A 1 194 ? -9.935 4.293 24.055 1.00 94.88 194 GLU A CA 1
ATOM 1565 C C . GLU A 1 194 ? -9.567 4.775 22.644 1.00 94.88 194 GLU A C 1
ATOM 1567 O O . GLU A 1 194 ? -8.865 5.779 22.507 1.00 94.88 194 GLU A O 1
ATOM 1572 N N . PHE A 1 195 ? -10.089 4.138 21.589 1.00 94.31 195 PHE A N 1
ATOM 1573 C CA . PHE A 1 195 ? -9.914 4.634 20.220 1.00 94.31 195 PHE A CA 1
ATOM 1574 C C . PHE A 1 195 ? -10.527 6.023 20.017 1.00 94.31 195 PHE A C 1
ATOM 1576 O O . PHE A 1 195 ? -9.934 6.843 19.320 1.00 94.31 195 PHE A O 1
ATOM 1583 N N . THR A 1 196 ? -11.671 6.310 20.640 1.00 94.94 196 THR A N 1
ATOM 1584 C CA . THR A 1 196 ? -12.326 7.627 20.576 1.00 94.94 196 THR A CA 1
ATOM 1585 C C . THR A 1 196 ? -11.484 8.708 21.255 1.00 94.94 196 THR A C 1
ATOM 1587 O O . THR A 1 196 ? -11.329 9.802 20.715 1.00 94.94 196 THR A O 1
ATOM 1590 N N . ASN A 1 197 ? -10.860 8.397 22.393 1.00 94.94 197 ASN A N 1
ATOM 1591 C CA . ASN A 1 197 ? -9.942 9.319 23.065 1.00 94.94 197 ASN A CA 1
ATOM 1592 C C . ASN A 1 197 ? -8.707 9.617 22.202 1.00 94.94 197 ASN A C 1
ATOM 1594 O O . ASN A 1 197 ? -8.301 10.772 22.073 1.00 94.94 197 ASN A O 1
ATOM 1598 N N . VAL A 1 198 ? -8.132 8.589 21.568 1.00 94.25 198 VAL A N 1
ATOM 1599 C CA . VAL A 1 198 ? -7.018 8.769 20.625 1.00 94.25 198 VAL A CA 1
ATOM 1600 C C . VAL A 1 198 ? -7.450 9.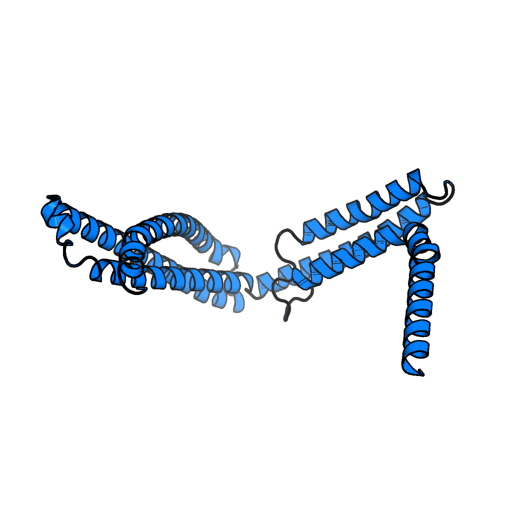593 19.415 1.00 94.25 198 VAL A C 1
ATOM 1602 O O . VAL A 1 198 ? -6.706 10.471 18.986 1.00 94.25 198 VAL A O 1
ATOM 1605 N N . LEU A 1 199 ? -8.645 9.340 18.879 1.00 95.00 199 LEU A N 1
ATOM 1606 C CA . LEU A 1 199 ? -9.209 10.096 17.765 1.00 95.00 199 LEU A CA 1
ATOM 1607 C C . LEU A 1 199 ? -9.301 11.588 18.100 1.00 95.00 199 LEU A C 1
ATOM 1609 O O . LEU A 1 199 ? -8.837 12.412 17.317 1.00 95.00 199 LEU A O 1
ATOM 1613 N N . HIS A 1 200 ? -9.821 11.921 19.283 1.00 94.81 200 HIS A N 1
ATOM 1614 C CA . HIS A 1 200 ? -9.901 13.302 19.748 1.00 94.81 200 HIS A CA 1
ATOM 1615 C C . HIS A 1 200 ? -8.514 13.952 19.863 1.00 94.81 200 HIS A C 1
ATOM 1617 O O . HIS A 1 200 ? -8.311 15.057 19.362 1.00 94.81 200 HIS A O 1
ATOM 1623 N N . GLY A 1 201 ? -7.539 13.237 20.437 1.00 93.19 201 GLY A N 1
ATOM 1624 C CA . GLY A 1 201 ? -6.157 13.716 20.526 1.00 93.19 201 GLY A CA 1
ATOM 1625 C C . GLY A 1 201 ? -5.492 13.929 19.159 1.00 93.19 201 GLY A C 1
ATOM 1626 O O . GLY A 1 201 ? -4.720 14.871 18.992 1.00 93.19 201 GLY A O 1
ATOM 1627 N N . LEU A 1 202 ? -5.803 13.096 18.160 1.00 93.56 202 LEU A N 1
ATOM 1628 C CA . LEU A 1 202 ? -5.305 13.275 16.792 1.00 93.56 202 LEU A CA 1
ATOM 1629 C C . LEU A 1 202 ? -5.961 14.462 16.078 1.00 93.56 202 LEU A C 1
ATOM 1631 O O . LEU A 1 202 ? -5.258 15.185 15.378 1.00 93.56 202 LEU A O 1
ATOM 1635 N N . ASP A 1 203 ? -7.269 14.676 16.246 1.00 94.25 203 ASP A N 1
ATOM 1636 C CA . ASP A 1 203 ? -7.979 15.829 15.671 1.00 94.25 203 ASP A CA 1
ATOM 1637 C C . ASP A 1 203 ? -7.459 17.156 16.265 1.00 94.25 203 ASP A C 1
ATOM 1639 O O . ASP A 1 203 ? -7.194 18.121 15.535 1.00 94.25 203 ASP A O 1
ATOM 1643 N N . GLU A 1 204 ? -7.240 17.200 17.584 1.00 93.19 204 GLU A N 1
ATOM 1644 C CA . GLU A 1 204 ? -6.620 18.346 18.257 1.00 93.19 204 GLU A CA 1
ATOM 1645 C C . GLU A 1 204 ? -5.179 18.557 17.766 1.00 93.19 204 GLU A C 1
ATOM 1647 O O . GLU A 1 204 ? -4.805 19.657 17.350 1.00 93.19 204 GLU A O 1
ATOM 1652 N N . GLY A 1 205 ? -4.390 17.481 17.721 1.00 90.69 205 GLY A N 1
ATOM 1653 C CA . GLY A 1 205 ? -3.017 17.501 17.229 1.00 90.69 205 GLY A CA 1
ATOM 1654 C C . GLY A 1 205 ? -2.898 17.981 15.780 1.00 90.69 205 GLY A C 1
ATOM 1655 O O . GLY A 1 205 ? -2.024 18.786 15.463 1.00 90.69 205 GLY A O 1
ATOM 1656 N N . LEU A 1 206 ? -3.802 17.553 14.894 1.00 91.88 206 LEU A N 1
ATOM 1657 C CA . LEU A 1 206 ? -3.854 18.006 13.501 1.00 91.88 206 LEU A CA 1
ATOM 1658 C C . LEU A 1 206 ? -4.085 19.520 13.408 1.00 91.88 206 LEU A C 1
ATOM 1660 O O . LEU A 1 206 ? -3.466 20.191 12.578 1.00 91.88 206 LEU A O 1
ATOM 1664 N N . THR A 1 207 ? -4.947 20.062 14.266 1.00 90.75 207 THR A N 1
ATOM 1665 C CA . THR A 1 207 ? -5.209 21.505 14.334 1.00 90.75 207 THR A CA 1
ATOM 1666 C C . THR A 1 207 ? -3.946 22.261 14.751 1.00 90.75 207 THR A C 1
ATOM 1668 O O . THR A 1 207 ? -3.521 23.180 14.050 1.00 90.75 207 THR A O 1
ATOM 1671 N N . GLN A 1 208 ? -3.261 21.796 15.800 1.00 89.06 208 GLN A N 1
ATOM 1672 C CA . GLN A 1 208 ? -2.010 22.394 16.281 1.00 89.06 208 GLN A CA 1
ATOM 1673 C C . GLN A 1 208 ? -0.875 22.336 15.239 1.00 89.06 208 GLN A C 1
ATOM 1675 O O . GLN A 1 208 ? -0.116 23.300 15.097 1.00 89.06 208 GLN A O 1
ATOM 1680 N N . ILE A 1 209 ? -0.771 21.243 14.470 1.00 88.25 209 ILE A N 1
ATOM 1681 C CA . ILE A 1 209 ? 0.203 21.101 13.370 1.00 88.25 209 ILE A CA 1
ATOM 1682 C C . ILE A 1 209 ? -0.073 22.127 12.266 1.00 88.25 209 ILE A C 1
ATOM 1684 O O . ILE A 1 209 ? 0.853 22.770 11.769 1.00 88.25 209 ILE A O 1
ATOM 1688 N N . ARG A 1 210 ? -1.343 22.308 11.885 1.00 87.50 210 ARG A N 1
ATOM 1689 C CA . ARG A 1 210 ? -1.750 23.260 10.835 1.00 87.50 210 ARG A CA 1
ATOM 1690 C C . ARG A 1 210 ? -1.513 24.710 11.229 1.00 87.50 210 ARG A C 1
ATOM 1692 O O . ARG A 1 210 ? -1.126 25.513 10.383 1.00 87.50 210 ARG A O 1
ATOM 1699 N N . GLU A 1 211 ? -1.713 25.025 12.501 1.00 89.12 211 GLU A N 1
ATOM 1700 C CA . GLU A 1 211 ? -1.421 26.339 13.077 1.00 89.12 211 GLU A CA 1
ATOM 1701 C C . GLU A 1 211 ? 0.086 26.578 13.270 1.00 89.12 211 GLU A C 1
ATOM 1703 O O . GLU A 1 211 ? 0.510 27.709 13.506 1.00 89.12 211 GLU A O 1
ATOM 1708 N N . GLY A 1 212 ? 0.913 25.535 13.134 1.00 82.94 212 GLY A N 1
ATOM 1709 C CA . GLY A 1 212 ? 2.356 25.603 13.356 1.00 82.94 212 GLY A CA 1
ATOM 1710 C C . GLY A 1 212 ? 2.730 25.826 14.823 1.00 82.94 212 GLY A C 1
ATOM 1711 O O . GLY A 1 212 ? 3.819 26.328 15.098 1.00 82.94 212 GLY A O 1
ATOM 1712 N N . ALA A 1 213 ? 1.833 25.490 15.754 1.00 80.25 213 ALA A N 1
ATOM 1713 C CA . ALA A 1 213 ? 1.984 25.765 17.180 1.00 80.25 213 ALA A CA 1
ATOM 1714 C C . ALA A 1 213 ? 2.974 24.812 17.874 1.00 80.25 213 ALA A C 1
ATOM 1716 O O . ALA A 1 213 ? 3.654 25.206 18.822 1.00 80.25 213 ALA A O 1
ATOM 1717 N N . GLN A 1 214 ? 3.071 23.568 17.400 1.00 77.75 214 GLN A N 1
ATOM 1718 C CA . GLN A 1 214 ? 3.927 22.527 17.969 1.00 77.75 214 GLN A CA 1
ATOM 1719 C C . GLN A 1 214 ? 4.501 21.605 16.889 1.00 77.75 214 GLN A C 1
ATOM 1721 O O . GLN A 1 214 ? 3.987 21.515 15.772 1.00 77.75 214 GLN A O 1
ATOM 1726 N N . ASP A 1 215 ? 5.594 20.923 17.237 1.00 83.94 215 ASP A N 1
ATOM 1727 C CA . ASP A 1 215 ? 6.229 19.945 16.360 1.00 83.94 215 ASP A CA 1
ATOM 1728 C C . ASP A 1 215 ? 5.398 18.657 16.275 1.00 83.94 215 ASP A C 1
ATOM 1730 O O . ASP A 1 215 ? 4.988 18.088 17.290 1.00 83.94 215 ASP A O 1
ATOM 1734 N N . ARG A 1 216 ? 5.192 18.171 15.047 1.00 85.69 216 ARG A N 1
ATOM 1735 C CA . ARG A 1 216 ? 4.382 16.983 14.741 1.00 85.69 216 ARG A CA 1
ATOM 1736 C C . ARG A 1 216 ? 4.834 15.774 15.551 1.00 85.69 216 ARG A C 1
ATOM 1738 O O . ARG A 1 216 ? 4.002 15.051 16.094 1.00 85.69 216 ARG A O 1
ATOM 1745 N N . ASP A 1 217 ? 6.140 15.525 15.589 1.00 86.38 217 ASP A N 1
ATOM 1746 C CA . ASP A 1 217 ? 6.677 14.304 16.190 1.00 86.38 217 ASP A CA 1
ATOM 1747 C C . ASP A 1 217 ? 6.453 14.285 17.708 1.00 86.38 217 ASP A C 1
ATOM 1749 O O . ASP A 1 217 ? 6.234 13.220 18.281 1.00 86.38 217 ASP A O 1
ATOM 1753 N N . GLN A 1 218 ? 6.416 15.457 18.351 1.00 86.62 218 GLN A N 1
ATOM 1754 C CA . GLN A 1 218 ? 6.122 15.586 19.780 1.00 86.62 218 GLN A CA 1
ATOM 1755 C C . GLN A 1 218 ? 4.647 15.309 20.088 1.00 86.62 218 GLN A C 1
ATOM 1757 O O . GLN A 1 218 ? 4.355 14.602 21.051 1.00 86.62 218 GLN A O 1
ATOM 1762 N N . ILE A 1 219 ? 3.732 15.806 19.248 1.00 85.62 219 ILE A N 1
ATOM 1763 C CA . ILE A 1 219 ? 2.288 15.545 19.364 1.00 85.62 219 ILE A CA 1
ATOM 1764 C C . ILE A 1 219 ? 1.993 14.057 19.135 1.00 85.62 219 ILE A C 1
ATOM 1766 O O . ILE A 1 219 ? 1.249 13.431 19.889 1.00 85.62 219 ILE A O 1
ATOM 1770 N N . LEU A 1 220 ? 2.574 13.473 18.082 1.00 88.56 220 LEU A N 1
ATOM 1771 C CA . LEU A 1 220 ? 2.240 12.115 17.661 1.00 88.56 220 LEU A CA 1
ATOM 1772 C C . LEU A 1 220 ? 2.925 11.029 18.488 1.00 88.56 220 LEU A C 1
ATOM 1774 O O . LEU A 1 220 ? 2.352 9.953 18.612 1.00 88.56 220 LEU A O 1
ATOM 1778 N N . ALA A 1 221 ? 4.111 11.261 19.058 1.00 89.00 221 ALA A N 1
ATOM 1779 C CA . ALA A 1 221 ? 4.841 10.239 19.813 1.00 89.00 221 ALA A CA 1
ATOM 1780 C C . ALA A 1 221 ? 3.993 9.494 20.875 1.00 89.00 221 ALA A C 1
ATOM 1782 O O . ALA A 1 221 ? 3.951 8.260 20.821 1.00 89.00 221 ALA A O 1
ATOM 1783 N N . PRO A 1 222 ? 3.280 10.171 21.801 1.00 91.00 222 PRO A N 1
ATOM 1784 C CA . PRO A 1 222 ? 2.449 9.480 22.794 1.00 91.00 222 PRO A CA 1
ATOM 1785 C C . PRO A 1 222 ? 1.215 8.800 22.176 1.00 91.00 222 PRO A C 1
ATOM 1787 O O . PRO A 1 222 ? 0.800 7.722 22.616 1.00 91.00 222 PRO A O 1
ATOM 1790 N N . LEU A 1 223 ? 0.639 9.394 21.127 1.00 91.25 223 LEU A N 1
ATOM 1791 C CA . LEU A 1 223 ? -0.539 8.853 20.447 1.00 91.25 223 LEU A CA 1
ATOM 1792 C C . LEU A 1 223 ? -0.193 7.590 19.654 1.00 91.25 223 LEU A C 1
ATOM 1794 O O . LEU A 1 223 ? -0.922 6.608 19.733 1.00 91.25 223 LEU A O 1
ATOM 1798 N N . VAL A 1 224 ? 0.944 7.564 18.957 1.00 89.50 224 VAL A N 1
ATOM 1799 C CA . VAL A 1 224 ? 1.413 6.403 18.186 1.00 89.50 224 VAL A CA 1
ATOM 1800 C C . VAL A 1 224 ? 1.668 5.204 19.096 1.00 89.50 224 VAL A C 1
ATOM 1802 O O . VAL A 1 224 ? 1.209 4.110 18.780 1.00 89.50 224 VAL A O 1
ATOM 1805 N N . GLN A 1 225 ? 2.306 5.401 20.254 1.00 89.88 225 GLN A N 1
ATOM 1806 C CA . GLN A 1 225 ? 2.491 4.321 21.235 1.00 89.88 225 GLN A CA 1
ATOM 1807 C C . GLN A 1 225 ? 1.150 3.748 21.709 1.00 89.88 225 GLN A C 1
ATOM 1809 O O . GLN A 1 225 ? 0.978 2.533 21.816 1.00 89.88 225 GLN A O 1
ATOM 1814 N N . THR A 1 226 ? 0.172 4.625 21.946 1.00 92.44 226 THR A N 1
ATOM 1815 C CA . THR A 1 226 ? -1.179 4.212 22.335 1.00 92.44 226 THR A CA 1
ATOM 1816 C C . THR A 1 226 ? -1.869 3.447 21.203 1.00 92.44 226 THR A C 1
ATOM 1818 O O . THR A 1 226 ? -2.442 2.390 21.447 1.00 92.44 226 THR A O 1
ATOM 1821 N N . ILE A 1 227 ? -1.762 3.917 19.957 1.00 92.62 227 ILE A N 1
ATOM 1822 C CA . ILE A 1 227 ? -2.318 3.254 18.768 1.00 92.62 227 ILE A CA 1
ATOM 1823 C C . ILE A 1 227 ? -1.716 1.860 18.575 1.00 92.62 227 ILE A C 1
ATOM 1825 O O . ILE A 1 227 ? -2.446 0.923 18.261 1.00 92.62 227 ILE A O 1
ATOM 1829 N N . GLU A 1 228 ? -0.404 1.698 18.755 1.00 91.62 228 GLU A N 1
ATOM 1830 C CA . GLU A 1 228 ? 0.263 0.398 18.625 1.00 91.62 228 GLU A CA 1
ATOM 1831 C C . GLU A 1 228 ? -0.217 -0.598 19.683 1.00 91.62 228 GLU A C 1
ATOM 1833 O O . GLU A 1 228 ? -0.549 -1.736 19.338 1.00 91.62 228 GLU A O 1
ATOM 1838 N N . ARG A 1 229 ? -0.347 -0.160 20.943 1.00 93.94 229 ARG A N 1
ATOM 1839 C CA . ARG A 1 229 ? -0.953 -0.971 22.010 1.00 93.94 229 ARG A CA 1
ATOM 1840 C C . ARG A 1 229 ? -2.390 -1.363 21.655 1.00 93.94 229 ARG A C 1
ATOM 1842 O O . ARG A 1 229 ? -2.725 -2.546 21.649 1.00 93.94 229 ARG A O 1
ATOM 1849 N N . LEU A 1 230 ? -3.218 -0.382 21.292 1.00 93.31 230 LEU A N 1
ATOM 1850 C CA . LEU A 1 230 ? -4.622 -0.593 20.934 1.00 93.31 230 LEU A CA 1
ATOM 1851 C C . LEU A 1 230 ? -4.794 -1.501 19.718 1.00 93.31 230 LEU A C 1
ATOM 1853 O O . LEU A 1 230 ? -5.768 -2.241 19.631 1.00 93.31 230 LEU A O 1
ATOM 1857 N N . ARG A 1 231 ? -3.857 -1.472 18.767 1.00 91.75 231 ARG A N 1
ATOM 1858 C CA . ARG A 1 231 ? -3.879 -2.362 17.606 1.00 91.75 231 ARG A CA 1
ATOM 1859 C C . ARG A 1 231 ? -3.751 -3.825 18.023 1.00 91.75 231 ARG A C 1
ATOM 1861 O O . ARG A 1 231 ? -4.522 -4.642 17.529 1.00 91.75 231 ARG A O 1
ATOM 1868 N N . ALA A 1 232 ? -2.816 -4.138 18.918 1.00 89.31 232 ALA A N 1
ATOM 1869 C CA . ALA A 1 232 ? -2.633 -5.501 19.413 1.00 89.31 232 ALA A CA 1
ATOM 1870 C C . ALA A 1 232 ? -3.875 -5.995 20.175 1.00 89.31 232 ALA A C 1
ATOM 1872 O O . ALA A 1 232 ? -4.323 -7.125 19.979 1.00 89.31 232 ALA A O 1
ATOM 1873 N N . GLU A 1 233 ? -4.470 -5.128 20.996 1.00 92.50 233 GLU A N 1
ATOM 1874 C CA . GLU A 1 233 ? -5.708 -5.439 21.715 1.00 92.50 233 GLU A CA 1
ATOM 1875 C C . GLU A 1 233 ? -6.902 -5.616 20.772 1.00 92.50 233 GLU A C 1
ATOM 1877 O O . GLU A 1 233 ? -7.682 -6.551 20.941 1.00 92.50 233 GLU A O 1
ATOM 1882 N N . TYR A 1 234 ? -7.022 -4.761 19.754 1.00 92.38 234 TYR A N 1
ATOM 1883 C CA . TYR A 1 234 ? -8.063 -4.844 18.734 1.00 92.38 234 TYR A CA 1
ATOM 1884 C C . TYR A 1 234 ? -8.028 -6.183 18.000 1.00 92.38 234 TYR A C 1
ATOM 1886 O O . TYR A 1 234 ? -9.052 -6.857 17.941 1.00 92.38 234 TYR A O 1
ATOM 1894 N N . ASP A 1 235 ? -6.868 -6.591 17.477 1.00 90.50 235 ASP A N 1
ATOM 1895 C CA . ASP A 1 235 ? -6.765 -7.824 16.690 1.00 90.50 235 ASP A CA 1
ATOM 1896 C C . ASP A 1 235 ? -7.159 -9.050 17.542 1.00 90.50 235 ASP A C 1
ATOM 1898 O O . ASP A 1 235 ? -7.933 -9.894 17.093 1.00 90.50 235 ASP A O 1
ATOM 1902 N N . SER A 1 236 ? -6.717 -9.100 18.805 1.00 90.62 236 SER A N 1
ATOM 1903 C CA . SER A 1 236 ? -7.083 -10.159 19.756 1.00 90.62 236 SER A CA 1
ATOM 1904 C C . SER A 1 236 ? -8.584 -10.167 20.082 1.00 90.62 236 SER A C 1
ATOM 1906 O O . SER A 1 236 ? -9.260 -11.186 19.925 1.00 90.62 236 SER A O 1
ATOM 1908 N N . LYS A 1 237 ? -9.145 -9.014 20.475 1.00 91.31 237 LYS A N 1
ATOM 1909 C CA . LYS A 1 237 ? -10.555 -8.901 20.883 1.00 91.31 237 LYS A CA 1
ATOM 1910 C C . LYS A 1 237 ? -11.521 -9.143 19.714 1.00 91.31 237 LYS A C 1
ATOM 1912 O O . LYS A 1 237 ? -12.580 -9.732 19.921 1.00 91.31 237 LYS A O 1
ATOM 1917 N N . MET A 1 238 ? -11.161 -8.743 18.490 1.00 90.00 238 MET A N 1
ATOM 1918 C CA . MET A 1 238 ? -11.953 -9.019 17.283 1.00 90.00 238 MET A CA 1
ATOM 1919 C C . MET A 1 238 ? -12.029 -10.513 16.959 1.00 90.00 238 MET A C 1
ATOM 1921 O O . MET A 1 238 ? -13.087 -10.981 16.540 1.00 90.00 238 MET A O 1
ATOM 1925 N N . VAL A 1 239 ? -10.943 -11.267 17.164 1.00 90.31 239 VAL A N 1
ATOM 1926 C CA . VAL A 1 239 ? -10.937 -12.725 16.960 1.00 90.31 239 VAL A CA 1
ATOM 1927 C C . VAL A 1 239 ? -11.877 -13.408 17.949 1.00 90.31 239 VAL A C 1
ATOM 1929 O O . VAL A 1 239 ? -12.717 -14.203 17.530 1.00 90.31 239 VAL A O 1
ATOM 1932 N N . THR A 1 240 ? -11.801 -13.055 19.235 1.00 88.38 240 THR A N 1
ATOM 1933 C CA . THR A 1 240 ? -12.695 -13.608 20.264 1.00 88.38 240 THR A CA 1
ATOM 1934 C C . THR A 1 240 ? -14.160 -13.281 19.976 1.00 88.38 240 THR A C 1
ATOM 1936 O O . THR A 1 240 ? -15.009 -14.167 20.006 1.00 88.38 240 THR A O 1
ATOM 1939 N N . ALA A 1 241 ? -14.461 -12.028 19.623 1.00 87.44 241 ALA A N 1
ATOM 1940 C CA . ALA A 1 241 ? -15.817 -11.620 19.267 1.00 87.44 241 ALA A CA 1
ATOM 1941 C C . ALA A 1 241 ? -16.344 -12.372 18.035 1.00 87.44 241 ALA A C 1
ATOM 1943 O O . ALA A 1 241 ? -17.472 -12.854 18.043 1.00 87.44 241 ALA A O 1
ATOM 1944 N N . GLN A 1 242 ? -15.528 -12.523 16.985 1.00 88.31 242 GLN A N 1
ATOM 1945 C CA . GLN A 1 242 ? -15.909 -13.297 15.802 1.00 88.31 242 GLN A CA 1
ATOM 1946 C C . GLN A 1 242 ? -16.176 -14.766 16.145 1.00 88.31 242 GLN A C 1
ATOM 1948 O O . GLN A 1 242 ? -17.113 -15.334 15.588 1.00 88.31 242 GLN A O 1
ATOM 1953 N N . ALA A 1 243 ? -15.383 -15.380 17.027 1.00 85.94 243 ALA A N 1
ATOM 1954 C CA . ALA A 1 243 ? -15.586 -16.767 17.437 1.00 85.94 243 ALA A CA 1
ATOM 1955 C C . ALA A 1 243 ? -16.968 -16.958 18.082 1.00 85.94 243 ALA A C 1
ATOM 1957 O O . ALA A 1 243 ? -17.735 -17.791 17.606 1.00 85.94 243 ALA A O 1
ATOM 1958 N N . LEU A 1 244 ? -17.328 -16.108 19.049 1.00 83.38 244 LEU A N 1
ATOM 1959 C CA . LEU A 1 244 ? -18.639 -16.145 19.713 1.00 83.38 244 LEU A CA 1
ATOM 1960 C C . LEU A 1 244 ? -19.797 -15.887 18.737 1.00 83.38 244 LEU A C 1
ATOM 1962 O O . LEU A 1 244 ? -20.785 -16.614 18.726 1.00 83.38 244 LEU A O 1
ATOM 1966 N N . ILE A 1 245 ? -19.654 -14.894 17.853 1.00 83.81 245 ILE A N 1
ATOM 1967 C CA . ILE A 1 245 ? -20.644 -14.597 16.805 1.00 83.81 245 ILE A CA 1
ATOM 1968 C C . ILE A 1 245 ? -20.855 -15.818 15.894 1.00 83.81 245 ILE A C 1
ATOM 1970 O O . ILE A 1 245 ? -21.989 -16.157 15.567 1.00 83.81 245 ILE A O 1
ATOM 1974 N N . THR A 1 246 ? -19.773 -16.487 15.484 1.00 81.50 246 THR A N 1
ATOM 1975 C CA . THR A 1 246 ? -19.824 -17.640 14.563 1.00 81.50 246 THR A CA 1
ATOM 1976 C C . THR A 1 246 ? -20.293 -18.918 15.247 1.00 81.50 246 THR A C 1
ATOM 1978 O O . THR A 1 246 ? -20.738 -19.832 14.570 1.00 81.50 246 THR A O 1
ATOM 1981 N N . GLU A 1 247 ? -20.204 -19.025 16.565 1.00 75.62 247 GLU A N 1
ATOM 1982 C CA . GLU A 1 247 ? -20.779 -20.166 17.274 1.00 75.62 247 GLU A CA 1
ATOM 1983 C C . GLU A 1 247 ? -22.313 -20.121 17.235 1.00 75.62 247 GLU A C 1
ATOM 1985 O O . GLU A 1 247 ? -22.958 -21.151 17.063 1.00 75.62 247 GLU A O 1
ATOM 1990 N N . VAL A 1 248 ? -22.898 -18.921 17.327 1.00 68.50 248 VAL A N 1
ATOM 1991 C CA . VAL A 1 248 ? -24.350 -18.755 17.489 1.00 68.50 248 VAL A CA 1
ATOM 1992 C C . VAL A 1 248 ? -25.075 -18.490 16.166 1.00 68.50 248 VAL A C 1
ATOM 1994 O O . VAL A 1 248 ? -26.082 -19.129 15.867 1.00 68.50 248 VAL A O 1
ATOM 1997 N N . LEU A 1 249 ? -24.580 -17.574 15.329 1.00 64.62 249 LEU A N 1
ATOM 1998 C CA . LEU A 1 249 ? -25.309 -17.135 14.128 1.00 64.62 249 LEU A CA 1
ATOM 1999 C C . LEU A 1 249 ? -25.482 -18.197 13.028 1.00 64.62 249 LEU A C 1
ATOM 2001 O O . LEU A 1 249 ? -26.548 -18.210 12.417 1.00 64.62 249 LEU A O 1
ATOM 2005 N N . PRO A 1 250 ? -24.524 -19.096 12.742 1.00 58.44 250 PRO A N 1
ATOM 2006 C CA . PRO A 1 250 ? -24.737 -20.186 11.790 1.00 58.44 250 PRO A CA 1
ATOM 2007 C C . PRO A 1 250 ? -25.812 -21.175 12.245 1.00 58.44 250 PRO A C 1
ATOM 2009 O O . PRO A 1 250 ? -26.487 -21.742 11.394 1.00 58.44 250 PRO A O 1
ATOM 2012 N N . GLY A 1 251 ? -26.007 -21.350 13.558 1.00 51.00 251 GLY A N 1
ATOM 2013 C CA . GLY A 1 251 ? -27.108 -22.146 14.109 1.00 51.00 251 GLY A CA 1
ATOM 2014 C C . GLY A 1 251 ? -28.470 -21.482 13.900 1.00 51.00 251 GLY A C 1
ATOM 2015 O O . GLY A 1 251 ? -29.428 -22.159 13.557 1.00 51.00 251 GLY A O 1
ATOM 2016 N N . VAL A 1 252 ? -28.538 -20.150 14.005 1.00 50.88 252 VAL A N 1
ATOM 2017 C CA . VAL A 1 252 ? -29.780 -19.365 13.857 1.00 50.88 252 VAL A CA 1
ATOM 2018 C C . VAL A 1 252 ? -30.152 -19.098 12.390 1.00 50.88 252 VAL A C 1
ATOM 2020 O O . VAL A 1 252 ? -31.326 -19.080 12.036 1.00 50.88 252 VAL A O 1
ATOM 2023 N N . LEU A 1 253 ? -29.165 -18.891 11.513 1.00 47.00 253 LEU A N 1
ATOM 2024 C CA . LEU A 1 253 ? -29.380 -18.651 10.076 1.00 47.00 253 LEU A CA 1
ATOM 2025 C C . LEU A 1 253 ? -29.363 -19.941 9.238 1.00 47.00 253 LEU A C 1
ATOM 2027 O O . LEU A 1 253 ? -29.718 -19.906 8.061 1.00 47.00 253 LEU A O 1
ATOM 2031 N N . GLY A 1 254 ? -28.922 -21.059 9.820 1.00 43.62 254 GLY A N 1
ATOM 2032 C CA . GLY A 1 254 ? -28.759 -22.344 9.143 1.00 43.62 254 GLY A CA 1
ATOM 2033 C C . GLY A 1 254 ? -29.825 -23.395 9.451 1.00 43.62 254 GLY A C 1
ATOM 2034 O O . GLY A 1 254 ? -29.781 -24.448 8.819 1.00 43.62 254 GLY A O 1
ATOM 2035 N N . SER A 1 255 ? -30.762 -23.153 10.377 1.00 41.16 255 SER A N 1
ATOM 2036 C CA . SER A 1 255 ? -31.694 -24.199 10.820 1.00 41.16 255 SER A CA 1
ATOM 2037 C C . SER A 1 255 ? -33.076 -24.198 10.154 1.00 41.16 255 SER A C 1
ATOM 2039 O O . SER A 1 255 ? -33.527 -25.295 9.857 1.00 41.16 255 SER A O 1
ATOM 2041 N N . GLU A 1 256 ? -33.748 -23.082 9.816 1.00 40.06 256 GLU A N 1
ATOM 2042 C CA . GLU A 1 256 ? -35.160 -23.184 9.346 1.00 40.06 256 GLU A CA 1
ATOM 2043 C C . GLU A 1 256 ? -35.702 -22.083 8.391 1.00 40.06 256 GLU A C 1
ATOM 2045 O O . GLU A 1 256 ? -36.831 -21.631 8.561 1.00 40.06 256 GLU A O 1
ATOM 2050 N N . GLN A 1 257 ? -34.987 -21.642 7.340 1.00 37.19 257 GLN A N 1
ATOM 2051 C CA . GLN A 1 257 ? -35.618 -20.772 6.305 1.00 37.19 257 GLN A CA 1
ATOM 2052 C C . GLN A 1 257 ? -35.287 -21.080 4.833 1.00 37.19 257 GLN A C 1
ATOM 2054 O O . GLN A 1 257 ? -35.434 -20.216 3.970 1.00 37.19 257 GLN A O 1
ATOM 2059 N N . PHE A 1 258 ? -34.908 -22.316 4.499 1.00 33.28 258 PHE A N 1
ATOM 2060 C CA . PHE A 1 258 ? -34.786 -22.743 3.096 1.00 33.28 258 PHE A CA 1
ATOM 2061 C C . PHE A 1 258 ? -35.225 -24.194 2.854 1.00 33.28 258 PHE A C 1
ATOM 2063 O O . PHE A 1 258 ? -34.529 -24.900 2.141 1.00 33.28 258 PHE A O 1
ATOM 2070 N N . PHE A 1 259 ? -36.364 -24.642 3.391 1.00 32.81 259 PHE A N 1
ATOM 2071 C CA . PHE A 1 259 ? -37.149 -25.743 2.803 1.00 32.81 259 PHE A CA 1
ATOM 2072 C C . PHE A 1 259 ? -38.631 -25.601 3.139 1.00 32.81 259 PHE A C 1
ATOM 2074 O O . PHE A 1 259 ? -38.938 -25.328 4.318 1.00 32.81 259 PHE A O 1
#

Foldseek 3Di:
DVVVVVVVVVVVVVVVVVCCCVVPVVVVCLAAAQLLVVLVVVVCVQQVPFAPDVVPQSQAGDPPSLVVLVVSLCVSLVVSLVSCVVPNDPPCSVVRSVVSNVNSVVVSVVSVVSNVVVVVVCVLLCVVLVVVLVVLVVLLVVLVVLLVLLVVLLVLLPDQPPVNVVVVPDPVVSVVLNVVSVVLSVLSVVLSVLSVVLSVLSVVLSVCSNVVNDDNCVSCVVSVVSVVVSVVSSVVSVVSSVVSSVVRVCCVVVDDDDD

Secondary structure (DSSP, 8-state):
-HHHHHHHHHHHHHHHHHHHIIIIIHHHHHHHTHHHHHHHHHHHHHHHH-BSSTTT-TT-BPTTHHHHHHHHHHHHHHHHHHHHHHHS-TTTHHHHHHHHHHHHHHHHHHHHHHHHHHHHHHHHTTHHHHHHHHHHHHHHHHHHHHHHHHHHHHHH--S--HHHHHTT--THHHHHHHHHHHHHHHHHHHHHHHHHHHHHHHHHHHHHHHHT-S-HHHHHHHHHHHHHHHHHHHHHHHHHHHHHHHHHHHHHHHSSS--

Sequence (259 aa):
MHDLLGFGLLIVTFLVLVAVLIYFVLPLLMTWVFGTLAYVIALFFIVRHGRVHPDHLDSYLKPGLPWMVVILTIVAPTLHAAYLYFEGPADIWMWIAGFNTLIPLAMTGRTLIRHHRQKRRYIKEGHDVEDLISTIKAKISTVEVRLDLLSLVSTLHYEPESWEILAGLPEDSFDLKREEITKVEKSLSELATEFTNVLHGLDEGLTQIREGAQDRDQILAPLVQTIERLRAEYDSKMVTAQALITEVLPGVLGSEQFF